Protein AF-A0A2Z3HCJ1-F1 (afdb_monomer_lite)

Foldseek 3Di:
DDLAVLLLLLLVPPDVVLLVLLLVLLVVLLVLLVQLLVCLLVVNLVSNLVSLVSSLVSLVVSLVSVVVVVVVCVVLPVDQDPCLVVLLVVLLVVLVVDDLVVLVVVLVCVSVVNCVVHRSSSSVLSNCQVVLPDRHRHDSVVNSVLNVCVCVVVVVLSVLSVVLSVLSVVVSVCSVVVVQDSPRCVSSVVSSVSSVVSSVSSVVVSCVSNVSNVVPPD

Radius of gyration: 22.64 Å; chains: 1; bounding box: 46×34×70 Å

InterPro domains:
  IPR000298 Cytochrome c oxidase subunit III-like [PF00510] (148-212)
  IPR000298 Cytochrome c oxidase subunit III-like [PS50253] (1-214)
  IPR013833 Cytochrome c oxidase, subunit III, 4-helical bundle [G3DSA:1.20.120.80] (4-214)
  IPR024791 Cytochrome c oxidase subunit III [PTHR11403] (3-213)
  IPR035973 Cytochrome c oxidase subunit III-like superfamily [SSF81452] (11-213)

pLDDT: mean 81.4, std 12.48, range [35.69, 96.5]

Organism: NCBI:txid114

Secondary structure (DSSP, 8-state):
----HHHHHHHTTS-HHHHHHHHHHHHHHHHHHHHHHHHHHTT-HHHHHHHHHHHHHHHHHHHHHHHHHHHHHHHTT---STTHHHHHHHHHHHHTTS-HHHHHHHHHHHHTT--TTS-HHHHHHHHHHHHT-SS----HHHHHHHHHHHHHHHHHHHHHHHHHHHHHHHHHHHHHHT-S-TT-THHHHHHHHHHHHHHHHHHHHHHHHHHHHHTT--

Sequence (218 aa):
MYYPAEFVFASSYLNRTFATVNTMLLITSSLTITLAIRSAKLGDRAAVIRNLLITAALASAFMVVKGFEYNNDFEERYVAGAPFRVEYDKAVTKLAPLSDADAAKFVKDNHANKHPEIQHWAAQLALHNREGVGHGALDPGKVQLFLCFYYIMTGIHGIHIIIGIGCILWVAWEAWRGTVPPENYSTVEVVSLYWHLVDAIWLFLMPLLYLAGAGAHH

Structure (mmCIF, N/CA/C/O backbone):
data_AF-A0A2Z3HCJ1-F1
#
_entry.id   AF-A0A2Z3HCJ1-F1
#
loop_
_atom_site.group_PDB
_atom_site.id
_atom_site.type_symbol
_atom_site.label_atom_id
_atom_site.label_alt_id
_atom_site.label_comp_id
_atom_site.label_asym_id
_atom_site.label_entity_id
_atom_site.label_seq_id
_atom_site.pdbx_PDB_ins_code
_atom_site.Cartn_x
_atom_site.Cartn_y
_atom_site.Cartn_z
_atom_site.occupancy
_atom_site.B_iso_or_equiv
_atom_site.auth_seq_id
_atom_site.auth_comp_id
_atom_site.auth_asym_id
_atom_site.auth_atom_id
_atom_site.pdbx_PDB_model_num
ATOM 1 N N . MET A 1 1 ? 21.751 15.934 -2.146 1.00 38.31 1 MET A N 1
ATOM 2 C CA . MET A 1 1 ? 21.392 14.546 -1.783 1.00 38.31 1 MET A CA 1
ATOM 3 C C . MET A 1 1 ? 21.178 13.820 -3.101 1.00 38.31 1 MET A C 1
ATOM 5 O O . MET A 1 1 ? 20.294 14.221 -3.839 1.00 38.31 1 MET A O 1
ATOM 9 N N . TYR A 1 2 ? 22.087 12.920 -3.479 1.00 46.91 2 TYR A N 1
ATOM 10 C CA . TYR A 1 2 ? 22.124 12.288 -4.804 1.00 46.91 2 TYR A CA 1
ATOM 11 C C . TYR A 1 2 ? 20.992 11.252 -4.874 1.00 46.91 2 TYR A C 1
ATOM 13 O O . TYR A 1 2 ? 21.173 10.116 -4.443 1.00 46.91 2 TYR A O 1
ATOM 21 N N . TYR A 1 3 ? 19.796 11.655 -5.307 1.00 55.22 3 TYR A N 1
ATOM 22 C CA . TYR A 1 3 ? 18.764 10.679 -5.648 1.00 55.22 3 TYR A CA 1
ATOM 23 C C . TYR A 1 3 ? 19.157 10.057 -6.991 1.00 55.22 3 TYR A C 1
ATOM 25 O O . TYR A 1 3 ? 19.382 10.803 -7.945 1.00 55.22 3 TYR A O 1
ATOM 33 N N . PRO A 1 4 ? 19.319 8.727 -7.081 1.00 69.25 4 PRO A N 1
ATOM 34 C CA . PRO A 1 4 ? 19.713 8.095 -8.332 1.00 69.25 4 PRO A CA 1
ATOM 35 C C . PRO A 1 4 ? 18.584 8.286 -9.355 1.00 69.25 4 PRO A C 1
ATOM 37 O O . PRO A 1 4 ? 17.424 8.033 -9.031 1.00 69.25 4 PRO A O 1
ATOM 40 N N . ALA A 1 5 ? 18.888 8.731 -10.576 1.00 71.19 5 ALA A N 1
ATOM 41 C CA . ALA A 1 5 ? 17.903 8.908 -11.653 1.00 71.19 5 ALA A CA 1
ATOM 42 C C . ALA A 1 5 ? 17.091 7.622 -11.933 1.00 71.19 5 ALA A C 1
ATOM 44 O O . ALA A 1 5 ? 15.947 7.663 -12.384 1.00 71.19 5 ALA A O 1
ATOM 45 N N . GLU A 1 6 ? 17.654 6.472 -11.568 1.00 75.50 6 GLU A N 1
ATOM 46 C CA . GLU A 1 6 ? 17.031 5.154 -11.599 1.00 75.50 6 GLU A CA 1
ATOM 47 C C . GLU A 1 6 ? 15.780 5.070 -10.702 1.00 75.50 6 GLU A C 1
ATOM 49 O O . GLU A 1 6 ? 14.804 4.414 -11.063 1.00 75.50 6 GLU A O 1
ATOM 54 N N . PHE A 1 7 ? 15.771 5.764 -9.559 1.00 75.06 7 PHE A N 1
ATOM 55 C CA . PHE A 1 7 ? 14.631 5.802 -8.633 1.00 75.06 7 PHE A CA 1
ATOM 56 C C . PHE A 1 7 ? 13.489 6.647 -9.197 1.00 75.06 7 PHE A C 1
ATOM 58 O O . PHE A 1 7 ? 12.323 6.290 -9.050 1.00 75.06 7 PHE A O 1
ATOM 65 N N . VAL A 1 8 ? 13.820 7.738 -9.885 1.00 74.50 8 VAL A N 1
ATOM 66 C CA . VAL A 1 8 ? 12.848 8.610 -10.560 1.00 74.50 8 VAL A CA 1
ATOM 67 C C . VAL A 1 8 ? 12.144 7.833 -11.662 1.00 74.50 8 VAL A C 1
ATOM 69 O O . VAL A 1 8 ? 10.915 7.776 -11.687 1.00 74.50 8 VAL A O 1
ATOM 72 N N . PHE A 1 9 ? 12.919 7.147 -12.505 1.00 75.88 9 PHE A N 1
ATOM 73 C CA . PHE A 1 9 ? 12.385 6.270 -13.541 1.00 75.88 9 PHE A CA 1
ATOM 74 C C . PHE A 1 9 ? 11.451 5.209 -12.947 1.00 75.88 9 PHE A C 1
ATOM 76 O O . PHE A 1 9 ? 10.306 5.098 -13.375 1.00 75.88 9 PHE A O 1
ATOM 83 N N . ALA A 1 10 ? 11.888 4.488 -11.911 1.00 75.19 10 ALA A N 1
ATOM 84 C CA . ALA A 1 10 ? 11.086 3.434 -11.291 1.00 75.19 10 ALA A CA 1
ATOM 85 C C . ALA A 1 10 ? 9.805 3.961 -10.612 1.00 75.19 10 ALA A C 1
ATOM 87 O O . ALA A 1 10 ? 8.748 3.343 -10.703 1.00 75.19 10 ALA A O 1
ATOM 88 N N . SER A 1 11 ? 9.871 5.129 -9.974 1.00 74.25 11 SER A N 1
ATOM 89 C CA . SER A 1 11 ? 8.719 5.754 -9.318 1.00 74.25 11 SER A CA 1
ATOM 90 C C . SER A 1 11 ? 7.657 6.277 -10.288 1.00 74.25 11 SER A C 1
ATOM 92 O O . SER A 1 11 ? 6.505 6.438 -9.896 1.00 74.25 11 SER A O 1
ATOM 94 N N . SER A 1 12 ? 8.027 6.551 -11.546 1.00 72.75 12 SER A N 1
ATOM 95 C CA . SER A 1 12 ? 7.099 7.087 -12.551 1.00 72.75 12 SER A CA 1
ATOM 96 C C . SER A 1 12 ? 5.990 6.099 -12.924 1.00 72.75 12 SER A C 1
ATOM 98 O O . SER A 1 12 ? 4.920 6.514 -13.364 1.00 72.75 12 SER A O 1
ATOM 100 N N . TYR A 1 13 ? 6.221 4.809 -12.670 1.00 67.94 13 TYR A N 1
ATOM 101 C CA . TYR A 1 13 ? 5.245 3.735 -12.839 1.00 67.94 13 TYR A CA 1
ATOM 102 C C . TYR A 1 13 ? 4.254 3.634 -11.677 1.00 67.94 13 TYR A C 1
ATOM 104 O O . TYR A 1 13 ? 3.234 2.964 -11.793 1.00 67.94 13 TYR A O 1
ATOM 112 N N . LEU A 1 14 ? 4.522 4.309 -10.556 1.00 74.19 14 LEU A N 1
ATOM 113 C CA . LEU A 1 14 ? 3.646 4.275 -9.394 1.00 74.19 14 LEU A CA 1
ATOM 114 C C . LEU A 1 14 ? 2.488 5.264 -9.559 1.00 74.19 14 LEU A C 1
ATOM 116 O O . LEU A 1 14 ? 2.670 6.472 -9.746 1.00 74.19 14 LEU A O 1
ATOM 120 N N . ASN A 1 15 ? 1.263 4.763 -9.424 1.00 75.44 15 ASN A N 1
ATOM 121 C CA . ASN A 1 15 ? 0.069 5.572 -9.616 1.00 75.44 15 ASN A CA 1
ATOM 122 C C . ASN A 1 15 ? -0.264 6.415 -8.373 1.00 75.44 15 ASN A C 1
ATOM 124 O O . ASN A 1 15 ? -0.763 5.944 -7.347 1.00 75.44 15 ASN A O 1
ATOM 128 N N . ARG A 1 16 ? -0.035 7.723 -8.494 1.00 73.19 16 ARG A N 1
ATOM 129 C CA . ARG A 1 16 ? -0.200 8.691 -7.401 1.00 73.19 16 ARG A CA 1
ATOM 130 C C . ARG A 1 16 ? -1.649 8.833 -6.907 1.00 73.19 16 ARG A C 1
ATOM 132 O O . ARG A 1 16 ? -1.870 9.172 -5.740 1.00 73.19 16 ARG A O 1
ATOM 139 N N . THR A 1 17 ? -2.638 8.556 -7.755 1.00 74.44 17 THR A N 1
ATOM 140 C CA . THR A 1 17 ? -4.059 8.617 -7.381 1.00 74.44 17 THR A CA 1
ATOM 141 C C . THR A 1 17 ? -4.412 7.492 -6.415 1.00 74.44 17 THR A C 1
ATOM 143 O O . THR A 1 17 ? -5.005 7.758 -5.367 1.00 74.44 17 THR A O 1
ATOM 146 N N . PHE A 1 18 ? -3.984 6.257 -6.701 1.00 77.75 18 PHE A N 1
ATOM 147 C CA . PHE A 1 18 ? -4.217 5.123 -5.800 1.00 77.75 18 PHE A CA 1
ATOM 148 C C . PHE A 1 18 ? -3.531 5.326 -4.449 1.00 77.75 18 PHE A C 1
ATOM 150 O O . PHE A 1 18 ? -4.138 5.081 -3.405 1.00 77.75 18 PHE A O 1
ATOM 157 N N . ALA A 1 19 ? -2.314 5.872 -4.438 1.00 75.31 19 ALA A N 1
ATOM 158 C CA . ALA A 1 19 ? -1.620 6.219 -3.199 1.00 75.31 19 ALA A CA 1
ATOM 159 C C . ALA A 1 19 ? -2.389 7.236 -2.342 1.00 75.31 19 ALA A C 1
ATOM 161 O O . ALA A 1 19 ? -2.481 7.085 -1.121 1.00 75.31 19 ALA A O 1
ATOM 162 N N . THR A 1 20 ? -2.974 8.254 -2.975 1.00 80.75 20 THR A N 1
ATOM 163 C CA . THR A 1 20 ? -3.721 9.314 -2.284 1.00 80.75 20 THR A CA 1
ATOM 164 C C . THR A 1 20 ? -5.016 8.777 -1.677 1.00 80.75 20 THR A C 1
ATOM 166 O O . THR A 1 20 ? -5.279 9.010 -0.497 1.00 80.75 20 THR A O 1
ATOM 169 N N . VAL A 1 21 ? -5.788 7.996 -2.441 1.00 85.62 21 VAL A N 1
ATOM 170 C CA . VAL A 1 21 ? -7.017 7.344 -1.951 1.00 85.62 21 VAL A CA 1
ATOM 171 C C . VAL A 1 21 ? -6.708 6.429 -0.767 1.00 85.62 21 VAL A C 1
ATOM 173 O O . VAL A 1 21 ? -7.357 6.515 0.274 1.00 85.62 21 VAL A O 1
ATOM 176 N N . ASN A 1 22 ? -5.660 5.615 -0.882 1.00 86.25 22 ASN A N 1
ATOM 177 C CA . ASN A 1 22 ? -5.219 4.722 0.187 1.00 86.25 22 ASN A CA 1
ATOM 178 C C . ASN A 1 22 ? -4.807 5.478 1.456 1.00 86.25 22 ASN A C 1
ATOM 180 O O . ASN A 1 22 ? -5.126 5.064 2.568 1.00 86.25 22 ASN A O 1
ATOM 184 N N . THR A 1 23 ? -4.151 6.625 1.298 1.00 87.56 23 THR A N 1
ATOM 185 C CA . THR A 1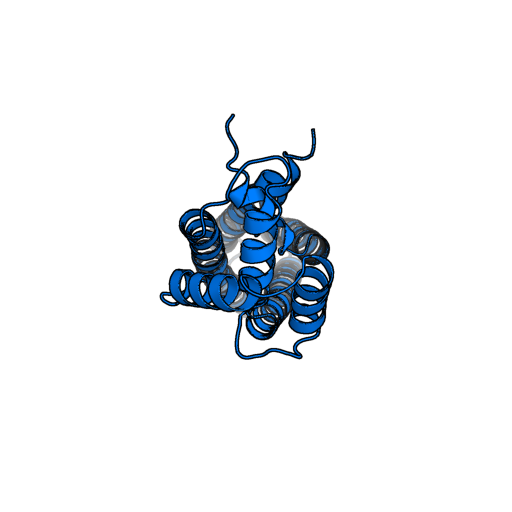 23 ? -3.747 7.475 2.424 1.00 87.56 23 THR A CA 1
ATOM 186 C C . THR A 1 23 ? -4.966 8.061 3.142 1.00 87.56 23 THR A C 1
ATOM 188 O O . THR A 1 23 ? -5.019 8.050 4.370 1.00 87.56 23 THR A O 1
ATOM 191 N N . MET A 1 24 ? -5.985 8.508 2.401 1.00 89.31 24 MET A N 1
ATOM 192 C CA . MET A 1 24 ? -7.243 8.991 2.985 1.00 89.31 24 MET A CA 1
ATOM 193 C C . MET A 1 24 ? -7.977 7.891 3.761 1.00 89.31 24 MET A C 1
ATOM 195 O O . MET A 1 24 ? -8.475 8.151 4.859 1.00 89.31 24 MET A O 1
ATOM 199 N N . LEU A 1 25 ? -8.014 6.665 3.225 1.00 90.50 25 LEU A N 1
ATOM 200 C CA . LEU A 1 25 ? -8.625 5.512 3.896 1.00 90.50 25 LEU A CA 1
ATOM 201 C C . LEU A 1 25 ? -7.940 5.212 5.232 1.00 90.50 25 LEU A C 1
ATOM 203 O O . LEU A 1 25 ? -8.626 5.068 6.243 1.00 90.50 25 LEU A O 1
ATOM 207 N N . LEU A 1 26 ? -6.605 5.194 5.258 1.00 88.25 26 LEU A N 1
ATOM 208 C CA . LEU A 1 26 ? -5.845 4.908 6.476 1.00 88.25 26 LEU A CA 1
ATOM 209 C C . LEU A 1 26 ? -5.976 6.013 7.523 1.00 88.25 26 LEU A C 1
ATOM 211 O O . LEU A 1 26 ? -6.287 5.714 8.673 1.00 88.25 26 LEU A O 1
ATOM 215 N N . ILE A 1 27 ? -5.853 7.287 7.135 1.00 91.50 27 ILE A N 1
ATOM 216 C CA . ILE A 1 27 ? -6.045 8.417 8.063 1.00 91.50 27 ILE A CA 1
ATOM 217 C C . ILE A 1 27 ? -7.452 8.379 8.674 1.00 91.50 27 ILE A C 1
ATOM 219 O O . ILE A 1 27 ? -7.617 8.576 9.879 1.00 91.50 27 ILE A O 1
ATOM 223 N N . THR A 1 28 ? -8.467 8.078 7.860 1.00 92.50 28 THR A N 1
ATOM 224 C CA . THR A 1 28 ? -9.845 7.942 8.348 1.00 92.50 28 THR A CA 1
ATOM 225 C C . THR A 1 28 ? -9.978 6.746 9.295 1.00 92.50 28 THR A C 1
ATOM 227 O O . THR A 1 28 ? -10.619 6.873 10.335 1.00 92.50 28 THR A O 1
ATOM 230 N N . SER A 1 29 ? -9.330 5.616 8.995 1.00 92.56 29 SER A N 1
ATOM 231 C CA . SER A 1 29 ? -9.342 4.420 9.852 1.00 92.56 29 SER A CA 1
ATOM 232 C C . SER A 1 29 ? -8.671 4.660 11.215 1.00 92.56 29 SER A C 1
ATOM 234 O O . SER A 1 29 ? -9.165 4.225 12.260 1.00 92.56 29 SER A O 1
ATOM 236 N N . SER A 1 30 ? -7.594 5.447 11.216 1.00 92.75 30 SER A N 1
ATOM 237 C CA . SER A 1 30 ? -6.873 5.886 12.409 1.00 92.75 30 SER A CA 1
ATOM 238 C C . SER A 1 30 ? -7.764 6.769 13.289 1.00 92.75 30 SER A C 1
ATOM 240 O O . SER A 1 30 ? -7.883 6.561 14.498 1.00 92.75 30 SER A O 1
ATOM 242 N N . LEU A 1 31 ? -8.500 7.704 12.680 1.00 93.88 31 LEU A N 1
ATOM 243 C CA . LEU A 1 31 ? -9.479 8.513 13.405 1.00 93.88 31 LEU A CA 1
ATOM 244 C C . LEU A 1 31 ? -10.578 7.642 14.030 1.00 93.88 31 LEU A C 1
ATOM 246 O O . LEU A 1 31 ? -10.929 7.829 15.198 1.00 93.88 31 LEU A O 1
ATOM 250 N N . THR A 1 32 ? -11.127 6.682 13.286 1.00 95.00 32 THR A N 1
ATOM 251 C CA . THR A 1 32 ? -12.244 5.862 13.772 1.00 95.00 32 THR A CA 1
ATOM 252 C C . THR A 1 32 ? -11.828 4.941 14.911 1.00 95.00 32 THR A C 1
ATOM 254 O O . THR A 1 32 ? -12.592 4.795 15.867 1.00 95.00 32 THR A O 1
ATOM 257 N N . ILE A 1 33 ? -10.605 4.398 14.908 1.00 93.88 33 ILE A N 1
ATOM 258 C CA . ILE A 1 33 ? -10.133 3.583 16.036 1.00 93.88 33 ILE A CA 1
ATOM 259 C C . ILE A 1 33 ? -9.865 4.427 17.293 1.00 93.88 33 ILE A C 1
ATOM 261 O O . ILE A 1 33 ? -10.218 4.014 18.398 1.00 93.88 33 ILE A O 1
ATOM 265 N N . THR A 1 34 ? -9.384 5.668 17.151 1.00 93.50 34 THR A N 1
ATOM 266 C CA . THR A 1 34 ? -9.302 6.611 18.283 1.00 93.50 34 THR A CA 1
ATOM 267 C C . THR A 1 34 ? -10.689 6.926 18.856 1.00 93.50 34 THR A C 1
ATOM 269 O O . THR A 1 34 ? -10.868 6.980 20.077 1.00 93.50 34 THR A O 1
ATOM 272 N N . LEU A 1 35 ? -11.705 7.088 17.999 1.00 92.75 35 LEU A N 1
ATOM 273 C CA . LEU A 1 35 ? -13.091 7.252 18.446 1.00 92.75 35 LEU A CA 1
ATOM 274 C C . LEU A 1 35 ? -13.610 6.001 19.170 1.00 92.75 35 LEU A C 1
ATOM 276 O O . LEU A 1 35 ? -14.367 6.144 20.129 1.00 92.75 35 LEU A O 1
ATOM 280 N N . ALA A 1 36 ? -13.183 4.795 18.781 1.00 90.31 36 ALA A N 1
ATOM 281 C CA . ALA A 1 36 ? -13.502 3.565 19.509 1.00 90.31 36 ALA A CA 1
ATOM 282 C C . ALA A 1 36 ? -12.924 3.580 20.933 1.00 90.31 36 ALA A C 1
ATOM 284 O O . ALA A 1 36 ? -13.657 3.305 21.882 1.00 90.31 36 ALA A O 1
ATOM 285 N N . ILE A 1 37 ? -11.661 3.987 21.113 1.00 90.56 37 ILE A N 1
ATOM 286 C CA . ILE A 1 37 ? -11.049 4.140 22.448 1.00 90.56 37 ILE A CA 1
ATOM 287 C C . ILE A 1 37 ? -11.822 5.165 23.283 1.00 90.56 37 ILE A C 1
ATOM 289 O O . ILE A 1 37 ? -12.124 4.924 24.452 1.00 90.56 37 ILE A O 1
ATOM 293 N N . ARG A 1 38 ? -12.172 6.315 22.691 1.00 90.44 38 ARG A N 1
ATOM 294 C CA . ARG A 1 38 ? -12.948 7.353 23.386 1.00 90.44 38 ARG A CA 1
ATOM 295 C C . ARG A 1 38 ? -14.306 6.822 23.840 1.00 90.44 38 ARG A C 1
ATOM 297 O O . ARG A 1 38 ? -14.691 7.055 24.980 1.00 90.44 38 ARG A O 1
ATOM 304 N N . SER A 1 39 ? -15.015 6.100 22.976 1.00 88.44 39 SER A N 1
ATOM 305 C CA . SER A 1 39 ? -16.289 5.464 23.322 1.00 88.44 39 SER A CA 1
ATOM 306 C C . SER A 1 39 ? -16.134 4.407 24.413 1.00 88.44 39 SER A C 1
ATOM 308 O O . SER A 1 39 ? -16.979 4.345 25.302 1.00 88.44 39 SER A O 1
ATOM 310 N N . ALA A 1 40 ? -15.036 3.644 24.408 1.00 86.12 40 ALA A N 1
ATOM 311 C CA . ALA A 1 40 ? -14.742 2.667 25.454 1.00 86.12 40 ALA A CA 1
ATOM 312 C C . ALA A 1 40 ? -14.562 3.353 26.816 1.00 86.12 40 ALA A C 1
ATOM 314 O O . ALA A 1 40 ? -15.160 2.924 27.799 1.00 86.12 40 ALA A O 1
ATOM 315 N N . LYS A 1 41 ? -13.837 4.480 26.856 1.00 85.50 41 LYS A N 1
ATOM 316 C CA . LYS A 1 41 ? -13.660 5.301 28.069 1.00 85.50 41 LYS A CA 1
ATOM 317 C C . LYS A 1 41 ? -14.966 5.918 28.585 1.00 85.50 41 LYS A C 1
ATOM 319 O O . LYS A 1 41 ? -15.086 6.172 29.777 1.00 85.50 41 LYS A O 1
ATOM 324 N N . LEU A 1 42 ? -15.935 6.164 27.702 1.00 86.62 42 LEU A N 1
ATOM 325 C CA . LEU A 1 42 ? -17.260 6.694 28.049 1.00 86.62 42 LEU A CA 1
ATOM 326 C C . LEU A 1 42 ? -18.287 5.596 28.384 1.00 86.62 42 LEU A C 1
ATOM 328 O O . LEU A 1 42 ? -19.432 5.916 28.689 1.00 86.62 42 LEU A O 1
ATOM 332 N N . GLY A 1 43 ? -17.908 4.315 28.304 1.00 83.88 43 GLY A N 1
ATOM 333 C CA . GLY A 1 43 ? -18.813 3.185 28.533 1.00 83.88 43 GLY A CA 1
ATOM 334 C C . GLY A 1 43 ? -19.839 2.947 27.415 1.00 83.88 43 GLY A C 1
ATOM 335 O O . GLY A 1 43 ? -20.725 2.107 27.568 1.00 83.88 43 GLY A O 1
ATOM 336 N N . ASP A 1 44 ? -19.730 3.640 26.275 1.00 87.62 44 ASP A N 1
ATOM 337 C CA . ASP A 1 44 ? -20.635 3.470 25.133 1.00 87.62 44 ASP A CA 1
ATOM 338 C C . ASP A 1 44 ? -20.181 2.303 24.251 1.00 87.62 44 ASP A C 1
ATOM 340 O O . ASP A 1 44 ? -19.507 2.450 23.226 1.00 87.62 44 ASP A O 1
ATOM 344 N N . ARG A 1 45 ? -20.585 1.107 24.670 1.00 85.06 45 ARG A N 1
ATOM 345 C CA . ARG A 1 45 ? -20.282 -0.159 24.000 1.00 85.06 45 ARG A CA 1
ATOM 346 C C . ARG A 1 45 ? -20.767 -0.210 22.549 1.00 85.06 45 ARG A C 1
ATOM 348 O O . ARG A 1 45 ? -20.082 -0.777 21.698 1.00 85.06 45 ARG A O 1
ATOM 355 N N . ALA A 1 46 ? -21.927 0.373 22.249 1.00 88.19 46 ALA A N 1
ATOM 356 C CA . ALA A 1 46 ? -22.466 0.377 20.892 1.00 88.19 46 ALA A CA 1
ATOM 357 C C . ALA A 1 46 ? -21.587 1.225 19.963 1.00 88.19 46 ALA A C 1
ATOM 359 O O . ALA A 1 46 ? -21.275 0.804 18.846 1.00 88.19 46 ALA A O 1
ATOM 360 N N . ALA A 1 47 ? -21.127 2.384 20.440 1.00 89.94 47 ALA A N 1
ATOM 361 C CA . ALA A 1 47 ? -20.202 3.219 19.688 1.00 89.94 47 ALA A CA 1
ATOM 362 C C . ALA A 1 47 ? -18.814 2.579 19.529 1.00 89.94 47 ALA A C 1
ATOM 364 O O . ALA A 1 47 ? -18.235 2.717 18.454 1.00 89.94 47 ALA A O 1
ATOM 365 N N . VAL A 1 48 ? -18.309 1.830 20.522 1.00 89.75 48 VAL A N 1
ATOM 366 C CA . VAL A 1 48 ? -17.067 1.039 20.378 1.00 89.75 48 VAL A CA 1
ATOM 367 C C . VAL A 1 48 ? -17.184 0.073 19.205 1.00 89.75 48 VAL A C 1
ATOM 369 O O . VAL A 1 48 ? -16.384 0.142 18.276 1.00 89.75 48 VAL A O 1
ATOM 372 N N . ILE A 1 49 ? -18.207 -0.787 19.215 1.00 90.56 49 ILE A N 1
ATOM 373 C CA . ILE A 1 49 ? -18.404 -1.805 18.173 1.00 90.56 49 ILE A CA 1
ATOM 374 C C . ILE A 1 49 ? -18.552 -1.136 16.806 1.00 90.56 49 ILE A C 1
ATOM 376 O O . ILE A 1 49 ? -17.870 -1.518 15.859 1.00 90.56 49 ILE A O 1
ATOM 380 N N . ARG A 1 50 ? -19.392 -0.097 16.706 1.00 93.75 50 ARG A N 1
ATOM 381 C CA . ARG A 1 50 ? -19.590 0.646 15.456 1.00 93.75 50 ARG A CA 1
ATOM 382 C C . ARG A 1 50 ? -18.271 1.197 14.914 1.00 93.75 50 ARG A C 1
ATOM 384 O O . ARG A 1 50 ? -17.979 1.007 13.739 1.00 93.75 50 ARG A O 1
ATOM 391 N N . ASN A 1 51 ? -17.483 1.864 15.752 1.00 94.31 51 ASN A N 1
ATOM 392 C CA . ASN A 1 51 ? -16.227 2.480 15.332 1.00 94.31 51 ASN A CA 1
ATOM 393 C C . ASN A 1 51 ? -15.180 1.432 14.918 1.00 94.31 51 ASN A C 1
ATOM 395 O O . ASN A 1 51 ? -14.525 1.621 13.898 1.00 94.31 51 ASN A O 1
ATOM 399 N N . LEU A 1 52 ? -15.076 0.304 15.634 1.00 93.75 52 LEU A N 1
ATOM 400 C CA . LEU A 1 52 ? -14.183 -0.802 15.263 1.00 93.75 52 LEU A CA 1
ATOM 401 C C . LEU A 1 52 ? -14.571 -1.434 13.918 1.00 93.75 52 LEU A C 1
ATOM 403 O O . LEU A 1 52 ? -13.703 -1.696 13.088 1.00 93.75 52 LEU A O 1
ATOM 407 N N . LEU A 1 53 ? -15.869 -1.635 13.671 1.00 95.69 53 LEU A N 1
ATOM 408 C CA . LEU A 1 53 ? -16.354 -2.165 12.393 1.00 95.69 53 LEU A CA 1
ATOM 409 C C . LEU A 1 53 ? -16.108 -1.193 11.234 1.00 95.69 53 LEU A C 1
ATOM 411 O O . LEU A 1 53 ? -15.733 -1.631 10.149 1.00 95.69 53 LEU A O 1
ATOM 415 N N . ILE A 1 54 ? -16.264 0.117 11.460 1.00 96.50 54 ILE A N 1
ATOM 416 C CA . ILE A 1 54 ? -15.915 1.137 10.461 1.00 96.50 54 ILE A CA 1
ATOM 417 C C . ILE A 1 54 ? -14.412 1.089 10.156 1.00 96.50 54 ILE A C 1
ATOM 419 O O . ILE A 1 54 ? -14.043 1.062 8.983 1.00 96.50 54 ILE A O 1
ATOM 423 N N . THR A 1 55 ? -13.546 1.015 11.175 1.00 95.75 55 THR A N 1
ATOM 424 C CA . THR A 1 55 ? -12.094 0.872 10.970 1.00 95.75 55 THR A CA 1
ATOM 425 C C . THR A 1 55 ? -11.773 -0.369 10.136 1.00 95.75 55 THR A C 1
ATOM 427 O O . THR A 1 55 ? -11.050 -0.270 9.146 1.00 95.75 55 THR A O 1
ATOM 430 N N . ALA A 1 56 ? -12.353 -1.525 10.477 1.00 95.62 56 ALA A N 1
ATOM 431 C CA . ALA A 1 56 ? -12.139 -2.767 9.735 1.00 95.62 56 ALA A CA 1
ATOM 432 C C . ALA A 1 56 ? -12.624 -2.676 8.275 1.00 95.62 56 ALA A C 1
ATOM 434 O O . ALA A 1 56 ? -11.965 -3.194 7.372 1.00 95.62 56 ALA A O 1
ATOM 435 N N . ALA A 1 57 ? -13.743 -1.991 8.020 1.00 96.31 57 ALA A N 1
ATOM 436 C CA . ALA A 1 57 ? -14.259 -1.776 6.670 1.00 96.31 57 ALA A CA 1
ATOM 437 C C . ALA A 1 57 ? -13.340 -0.869 5.834 1.00 96.31 57 ALA A C 1
ATOM 439 O O . ALA A 1 57 ? -13.037 -1.199 4.688 1.00 96.31 57 ALA A O 1
ATOM 440 N N . LEU A 1 58 ? -12.846 0.233 6.409 1.00 95.62 58 LEU A N 1
ATOM 441 C CA . LEU A 1 58 ? -11.898 1.140 5.747 1.00 95.62 58 LEU A CA 1
ATOM 442 C C . LEU A 1 58 ? -10.575 0.438 5.421 1.00 95.62 58 LEU A C 1
ATOM 444 O O . LEU A 1 58 ? -10.060 0.564 4.312 1.00 95.62 58 LEU A O 1
ATOM 448 N N . ALA A 1 59 ? -10.065 -0.355 6.360 1.00 93.25 59 ALA A N 1
ATOM 449 C CA . ALA A 1 59 ? -8.874 -1.172 6.167 1.00 93.25 59 ALA A CA 1
ATOM 450 C C . ALA A 1 59 ? -9.053 -2.236 5.075 1.00 93.25 59 ALA A C 1
ATOM 452 O O . ALA A 1 59 ? -8.168 -2.461 4.250 1.00 93.25 59 ALA A O 1
ATOM 453 N N . SER A 1 60 ? -10.222 -2.875 5.035 1.00 93.94 60 SER A N 1
ATOM 454 C CA . SER A 1 60 ? -10.551 -3.846 3.990 1.00 93.94 60 SER A CA 1
ATOM 455 C C . SER A 1 60 ? -10.645 -3.169 2.621 1.00 93.94 60 SER A C 1
ATOM 457 O O . SER A 1 60 ? -10.133 -3.702 1.641 1.00 93.94 60 SER A O 1
ATOM 459 N N . ALA A 1 61 ? -11.229 -1.968 2.549 1.00 93.06 61 ALA A N 1
ATOM 460 C CA . ALA A 1 61 ? -11.262 -1.173 1.324 1.00 93.06 61 ALA A CA 1
ATOM 461 C C . ALA A 1 61 ? -9.849 -0.812 0.841 1.00 93.06 61 ALA A C 1
ATOM 463 O O . ALA A 1 61 ? -9.567 -0.950 -0.347 1.00 93.06 61 ALA A O 1
ATOM 464 N N . PHE A 1 62 ? -8.942 -0.438 1.752 1.00 90.62 62 PHE A N 1
ATOM 465 C CA . PHE A 1 62 ? -7.526 -0.232 1.427 1.00 90.62 62 PHE A CA 1
ATOM 466 C C . PHE A 1 62 ? -6.909 -1.493 0.803 1.00 90.62 62 PHE A C 1
ATOM 468 O O . PHE A 1 62 ? -6.275 -1.413 -0.249 1.00 90.62 62 PHE A O 1
ATOM 475 N N . MET A 1 63 ? -7.137 -2.669 1.399 1.00 91.62 63 MET A N 1
ATOM 476 C CA . MET A 1 63 ? -6.601 -3.931 0.875 1.00 91.62 63 MET A CA 1
ATOM 477 C C . MET A 1 63 ? -7.156 -4.278 -0.505 1.00 91.62 63 MET A C 1
ATOM 479 O O . MET A 1 63 ? -6.419 -4.785 -1.345 1.00 91.62 63 MET A O 1
ATOM 483 N N . VAL A 1 64 ? -8.430 -3.981 -0.767 1.00 90.56 64 VAL A N 1
ATOM 484 C CA . VAL A 1 64 ? -9.049 -4.188 -2.083 1.00 90.56 64 VAL A CA 1
ATOM 485 C C . VAL A 1 64 ? -8.434 -3.261 -3.130 1.00 90.56 64 VAL A C 1
ATOM 487 O O . VAL A 1 64 ? -8.033 -3.729 -4.193 1.00 90.56 64 VAL A O 1
ATOM 490 N N . VAL A 1 65 ? -8.302 -1.965 -2.827 1.00 88.19 65 VAL A N 1
ATOM 491 C CA . VAL A 1 65 ? -7.657 -0.998 -3.731 1.00 88.19 65 VAL A CA 1
ATOM 492 C C . VAL A 1 65 ? -6.219 -1.423 -4.026 1.00 88.19 65 VAL A C 1
ATOM 494 O O . VAL A 1 65 ? -5.810 -1.433 -5.185 1.00 88.19 65 VAL A O 1
ATOM 497 N N . LYS A 1 66 ? -5.471 -1.843 -3.000 1.00 84.06 66 LYS A N 1
ATOM 498 C CA . LYS A 1 66 ? -4.113 -2.367 -3.175 1.00 84.06 66 LYS A CA 1
ATOM 499 C C . LYS A 1 66 ? -4.051 -3.670 -3.952 1.00 84.06 66 LYS A C 1
ATOM 501 O O . LYS A 1 66 ? -3.133 -3.834 -4.746 1.00 84.06 66 LYS A O 1
ATOM 506 N N . GLY A 1 67 ? -5.018 -4.562 -3.773 1.00 85.25 67 GLY A N 1
ATOM 507 C CA . GLY A 1 67 ? -5.131 -5.783 -4.566 1.00 85.25 67 GLY A CA 1
ATOM 508 C C . GLY A 1 67 ? -5.317 -5.485 -6.053 1.00 85.25 67 GLY A C 1
ATOM 509 O O . GLY A 1 67 ? -4.655 -6.106 -6.879 1.00 85.25 67 GLY A O 1
ATOM 510 N N . PHE A 1 68 ? -6.156 -4.502 -6.396 1.00 85.19 68 PHE A N 1
ATOM 511 C CA . PHE A 1 68 ? -6.327 -4.066 -7.784 1.00 85.19 68 PHE A CA 1
ATOM 512 C C . PHE A 1 68 ? -5.070 -3.410 -8.359 1.00 85.19 68 PHE A C 1
ATOM 514 O O . PHE A 1 68 ? -4.710 -3.719 -9.490 1.00 85.19 68 PHE A O 1
ATOM 521 N N . GLU A 1 69 ? -4.387 -2.555 -7.592 1.00 78.56 69 GLU A N 1
ATOM 522 C CA . GLU A 1 69 ? -3.111 -1.945 -8.000 1.00 78.56 69 GLU A CA 1
ATOM 523 C C . GLU A 1 69 ? -2.058 -3.022 -8.278 1.00 78.56 69 GLU A C 1
ATOM 525 O O . GLU A 1 69 ? -1.499 -3.059 -9.365 1.00 78.56 69 GLU A O 1
ATOM 530 N N . TYR A 1 70 ? -1.881 -3.975 -7.359 1.00 77.06 70 TYR A N 1
ATOM 531 C CA . TYR A 1 70 ? -0.966 -5.098 -7.557 1.00 77.06 70 TYR A CA 1
ATOM 532 C C . TYR A 1 70 ? -1.343 -5.945 -8.773 1.00 77.06 70 TYR A C 1
ATOM 534 O O . TYR A 1 70 ? -0.470 -6.295 -9.557 1.00 77.06 70 TYR A O 1
ATOM 542 N N . ASN A 1 71 ? -2.624 -6.285 -8.950 1.00 78.31 71 ASN A N 1
ATOM 543 C CA . ASN A 1 71 ? -3.055 -7.074 -10.104 1.00 78.31 71 ASN A CA 1
ATOM 544 C C . ASN A 1 71 ? -2.767 -6.341 -11.420 1.00 78.31 71 ASN A C 1
ATOM 546 O O . ASN A 1 71 ? -2.257 -6.950 -12.354 1.00 78.31 71 ASN A O 1
ATOM 550 N N . ASN A 1 72 ? -3.020 -5.032 -11.465 1.00 72.00 72 ASN A N 1
ATOM 551 C CA . ASN A 1 72 ? -2.675 -4.196 -12.607 1.00 72.00 72 ASN A CA 1
ATOM 552 C C . ASN A 1 72 ? -1.154 -4.137 -12.825 1.00 72.00 72 ASN A C 1
ATOM 554 O O . ASN A 1 72 ? -0.705 -4.282 -13.952 1.00 72.00 72 ASN A O 1
ATOM 558 N N . ASP A 1 73 ? -0.347 -4.016 -11.769 1.00 69.56 73 ASP A N 1
ATOM 559 C CA . ASP A 1 73 ? 1.120 -4.031 -11.863 1.00 69.56 73 ASP A CA 1
ATOM 560 C C . ASP A 1 73 ? 1.651 -5.379 -12.393 1.00 69.56 73 ASP A C 1
ATOM 562 O O . ASP A 1 73 ? 2.618 -5.426 -13.162 1.00 69.56 73 ASP A O 1
ATOM 566 N N . PHE A 1 74 ? 1.003 -6.489 -12.020 1.00 69.94 74 PHE A N 1
ATOM 567 C CA . PHE A 1 74 ? 1.297 -7.825 -12.542 1.00 69.94 74 PHE A CA 1
ATOM 568 C C . PHE A 1 74 ? 0.880 -7.977 -14.011 1.00 69.94 74 PHE A C 1
ATOM 570 O O . PHE A 1 74 ? 1.649 -8.534 -14.800 1.00 69.94 74 PHE A O 1
ATOM 577 N N . GLU A 1 75 ? -0.294 -7.467 -14.392 1.00 64.88 75 GLU A N 1
ATOM 578 C CA . GLU A 1 75 ? -0.797 -7.468 -15.773 1.00 64.88 75 GLU A CA 1
ATOM 579 C C . GLU A 1 75 ? 0.031 -6.561 -16.696 1.00 64.88 75 GLU A C 1
ATOM 581 O O . GLU A 1 75 ? 0.363 -6.958 -17.814 1.00 64.88 75 GLU A O 1
ATOM 586 N N . GLU A 1 76 ? 0.448 -5.389 -16.212 1.00 62.66 76 GLU A N 1
ATOM 587 C CA . GLU A 1 76 ? 1.364 -4.461 -16.890 1.00 62.66 76 GLU A CA 1
ATOM 588 C C . GLU A 1 76 ? 2.839 -4.908 -16.804 1.00 62.66 76 GLU A C 1
ATOM 590 O O . GLU A 1 76 ? 3.721 -4.324 -17.439 1.00 62.66 76 GLU A O 1
ATOM 595 N N . ARG A 1 77 ? 3.103 -6.018 -16.098 1.00 64.44 77 ARG A N 1
ATOM 596 C CA . ARG A 1 77 ? 4.387 -6.735 -16.024 1.00 64.44 77 ARG A CA 1
ATOM 597 C C . ARG A 1 77 ? 5.526 -5.920 -15.414 1.00 64.44 77 ARG A C 1
ATOM 599 O O . ARG A 1 77 ? 6.691 -6.125 -15.770 1.00 64.44 77 ARG A O 1
ATOM 606 N N . TYR A 1 78 ? 5.228 -5.075 -14.431 1.00 65.38 78 TYR A N 1
ATOM 607 C CA . TYR A 1 78 ? 6.224 -4.369 -13.615 1.00 65.38 78 TYR A CA 1
ATOM 608 C C . TYR A 1 78 ? 6.760 -5.245 -12.478 1.00 65.38 78 TYR A C 1
ATOM 610 O O . TYR A 1 78 ? 6.778 -4.843 -11.317 1.00 65.38 78 TYR A O 1
ATOM 618 N N . VAL A 1 79 ? 7.182 -6.473 -12.781 1.00 63.88 79 VAL A N 1
ATOM 619 C CA . VAL A 1 79 ? 7.559 -7.457 -11.756 1.00 63.88 79 VAL A CA 1
ATOM 620 C C . VAL A 1 79 ? 9.073 -7.488 -11.572 1.00 63.88 79 VAL A C 1
ATOM 622 O O . VAL A 1 79 ? 9.823 -7.759 -12.511 1.00 63.88 79 VAL A O 1
ATOM 625 N N . ALA A 1 80 ? 9.532 -7.263 -10.342 1.00 60.09 80 ALA A N 1
ATOM 626 C CA . ALA A 1 80 ? 10.933 -7.443 -9.988 1.00 60.09 80 ALA A CA 1
ATOM 627 C C . ALA A 1 80 ? 11.239 -8.936 -9.812 1.00 60.09 80 ALA A C 1
ATOM 629 O O . ALA A 1 80 ? 10.695 -9.594 -8.927 1.00 60.09 80 ALA A O 1
ATOM 630 N N . GLY A 1 81 ? 12.122 -9.491 -10.638 1.00 58.81 81 GLY A N 1
ATOM 631 C CA . GLY A 1 81 ? 12.539 -10.885 -10.515 1.00 58.81 81 GLY A CA 1
ATOM 632 C C . GLY A 1 81 ? 13.896 -11.153 -11.153 1.00 58.81 81 GLY A C 1
ATOM 633 O O . GLY A 1 81 ? 14.451 -10.307 -11.850 1.00 58.81 81 GLY A O 1
ATOM 634 N N . ALA A 1 82 ? 14.404 -12.374 -10.971 1.00 56.47 82 ALA A N 1
ATOM 635 C CA . ALA A 1 82 ? 15.655 -12.849 -11.565 1.00 56.47 82 ALA A CA 1
ATOM 636 C C . ALA A 1 82 ? 15.791 -12.715 -13.109 1.00 56.47 82 ALA A C 1
ATOM 638 O O . ALA A 1 82 ? 16.934 -12.747 -13.567 1.00 56.47 82 ALA A O 1
ATOM 639 N N . PRO A 1 83 ? 14.737 -12.493 -13.936 1.00 69.38 83 PRO A N 1
ATOM 640 C CA . PRO A 1 83 ? 14.937 -12.162 -15.350 1.00 69.38 83 PRO A CA 1
ATOM 641 C C . PRO A 1 83 ? 15.153 -10.667 -15.657 1.00 69.38 83 PRO A C 1
ATOM 643 O O . PRO A 1 83 ? 15.266 -10.339 -16.832 1.00 69.38 83 PRO A O 1
ATOM 646 N N . PHE A 1 84 ? 15.260 -9.754 -14.678 1.00 75.19 84 PHE A N 1
ATOM 647 C CA . PHE A 1 84 ? 15.350 -8.303 -14.952 1.00 75.19 84 PHE A CA 1
ATOM 648 C C . PHE A 1 84 ? 16.467 -7.947 -15.954 1.00 75.19 84 PHE A C 1
ATOM 650 O O . PHE A 1 84 ? 16.231 -7.306 -16.974 1.00 75.19 84 PHE A O 1
ATOM 657 N N . ARG A 1 85 ? 17.688 -8.453 -15.743 1.00 78.56 85 ARG A N 1
ATOM 658 C CA . ARG A 1 85 ? 18.805 -8.211 -16.672 1.00 78.56 85 ARG A CA 1
ATOM 659 C C . ARG A 1 85 ? 18.587 -8.848 -18.049 1.00 78.56 85 ARG A C 1
ATOM 661 O O . ARG A 1 85 ? 18.929 -8.253 -19.060 1.00 78.56 85 ARG A O 1
ATOM 668 N N . VAL A 1 86 ? 17.979 -10.033 -18.085 1.00 82.69 86 VAL A N 1
ATOM 669 C CA . VAL A 1 86 ? 17.693 -10.769 -19.325 1.00 82.69 86 VAL A CA 1
ATOM 670 C C . VAL A 1 86 ? 16.659 -10.030 -20.177 1.00 82.69 86 VAL A C 1
ATOM 672 O O . VAL A 1 86 ? 16.822 -9.931 -21.390 1.00 82.69 86 VAL A O 1
ATOM 675 N N . GLU A 1 87 ? 15.610 -9.492 -19.557 1.00 83.38 87 GLU A N 1
ATOM 676 C CA . GLU A 1 87 ? 14.584 -8.700 -20.242 1.00 83.38 87 GLU A CA 1
ATOM 677 C C . GLU A 1 87 ? 15.154 -7.388 -20.788 1.00 83.38 87 GLU A C 1
ATOM 679 O O . GLU A 1 87 ? 14.872 -7.022 -21.930 1.00 83.38 87 GLU A O 1
ATOM 6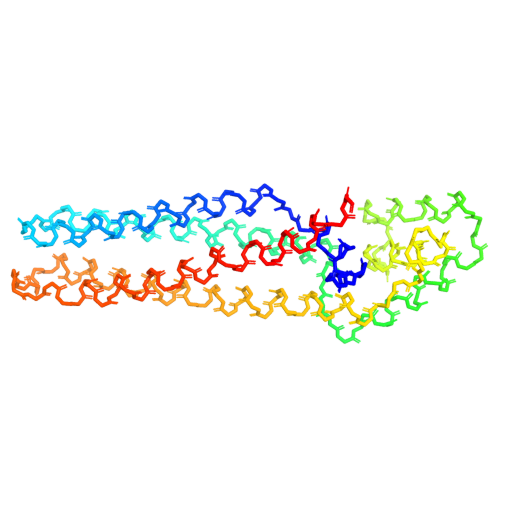84 N N . TYR A 1 88 ? 16.025 -6.727 -20.020 1.00 85.38 88 TYR A N 1
ATOM 685 C CA . TYR A 1 88 ? 16.755 -5.554 -20.493 1.00 85.38 88 TYR A CA 1
ATOM 686 C C . TYR A 1 88 ? 17.653 -5.879 -21.699 1.00 85.38 88 TYR A C 1
ATOM 688 O O . TYR A 1 88 ? 17.566 -5.211 -22.729 1.00 85.38 88 TYR A O 1
ATOM 696 N N . ASP A 1 89 ? 18.459 -6.943 -21.622 1.00 85.94 89 ASP A N 1
ATOM 697 C CA . ASP A 1 89 ? 19.373 -7.342 -22.702 1.00 85.94 89 ASP A CA 1
ATOM 698 C C . ASP A 1 89 ? 18.605 -7.724 -23.989 1.00 85.94 89 ASP A C 1
ATOM 700 O O . ASP A 1 89 ? 19.011 -7.362 -25.102 1.00 85.94 89 ASP A O 1
ATOM 704 N N . LYS A 1 90 ? 17.444 -8.388 -23.861 1.00 86.81 90 LYS A N 1
ATOM 705 C CA . LYS A 1 90 ? 16.526 -8.652 -24.988 1.00 86.81 90 LYS A CA 1
ATOM 706 C C . LYS A 1 90 ? 16.016 -7.358 -25.620 1.00 86.81 90 LYS A C 1
ATOM 708 O O . LYS A 1 90 ? 16.017 -7.244 -26.847 1.00 86.81 90 LYS A O 1
ATOM 713 N N . ALA A 1 91 ? 15.595 -6.393 -24.802 1.00 86.19 91 ALA A N 1
ATOM 714 C CA . ALA A 1 91 ? 15.100 -5.105 -25.275 1.00 86.19 91 ALA A CA 1
ATOM 715 C C . ALA A 1 91 ? 16.185 -4.326 -26.031 1.00 86.19 91 ALA A C 1
ATOM 717 O O . ALA A 1 91 ? 15.944 -3.873 -27.150 1.00 86.19 91 ALA A O 1
ATOM 718 N N . VAL A 1 92 ? 17.399 -4.243 -25.477 1.00 86.81 92 VAL A N 1
ATOM 719 C CA . V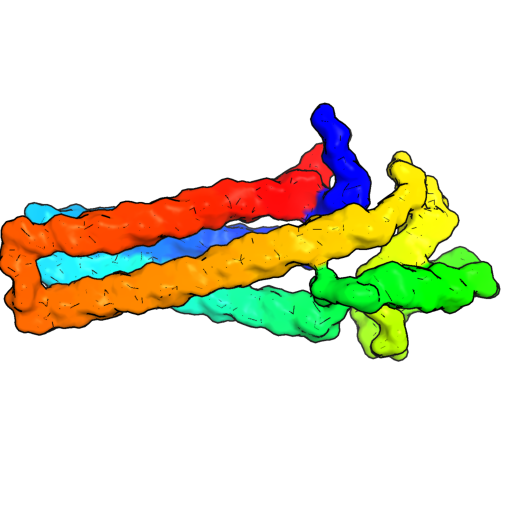AL A 1 92 ? 18.553 -3.597 -26.126 1.00 86.81 92 VAL A CA 1
ATOM 720 C C . VAL A 1 92 ? 18.865 -4.257 -27.468 1.00 86.81 92 VAL A C 1
ATOM 722 O O . VAL A 1 92 ? 19.010 -3.563 -28.473 1.00 86.81 92 VAL A O 1
ATOM 725 N N . THR A 1 93 ? 18.899 -5.590 -27.517 1.00 88.69 93 THR A N 1
ATOM 726 C CA . THR A 1 93 ? 19.176 -6.343 -28.752 1.00 88.69 93 THR A CA 1
ATOM 727 C C . THR A 1 93 ? 18.114 -6.096 -29.824 1.00 88.69 93 THR A C 1
ATOM 729 O O . THR A 1 93 ? 18.437 -5.954 -31.003 1.00 88.69 93 THR A O 1
ATOM 732 N N . LYS A 1 94 ? 16.839 -6.020 -29.426 1.00 87.31 94 LYS A N 1
ATOM 733 C CA . LYS A 1 94 ? 15.719 -5.756 -30.338 1.00 87.31 94 LYS A CA 1
ATOM 734 C C . LYS A 1 94 ? 15.730 -4.323 -30.867 1.00 87.31 94 LYS A C 1
ATOM 736 O O . LYS A 1 94 ? 15.399 -4.109 -32.030 1.00 87.31 94 LYS A O 1
ATOM 741 N N . LEU A 1 95 ? 16.105 -3.366 -30.020 1.00 86.94 95 LEU A N 1
ATOM 742 C CA . LEU A 1 95 ? 16.158 -1.949 -30.364 1.00 86.94 95 LEU A CA 1
ATOM 743 C C . LEU A 1 95 ? 17.386 -1.606 -31.209 1.00 86.94 95 LEU A C 1
ATOM 745 O O . LEU A 1 95 ? 17.257 -0.787 -32.109 1.00 86.94 95 LEU A O 1
ATOM 749 N N . ALA A 1 96 ? 18.545 -2.231 -30.981 1.00 86.06 96 ALA A N 1
ATOM 750 C CA . ALA A 1 96 ? 19.813 -1.913 -31.650 1.00 86.06 96 ALA A CA 1
ATOM 751 C C . ALA A 1 96 ? 19.741 -1.722 -33.187 1.00 86.06 96 ALA A C 1
ATOM 753 O O . ALA A 1 96 ? 20.288 -0.728 -33.662 1.00 86.06 96 ALA A O 1
ATOM 754 N N . PRO A 1 97 ? 19.069 -2.587 -33.977 1.00 89.38 97 PRO A N 1
ATOM 755 C CA . PRO A 1 97 ? 18.994 -2.422 -35.433 1.00 89.38 97 PRO A CA 1
ATOM 756 C C . PRO A 1 97 ? 17.922 -1.427 -35.914 1.00 89.38 97 PRO A C 1
ATOM 758 O O . PRO A 1 97 ? 17.863 -1.142 -37.109 1.00 89.38 97 PRO A O 1
ATOM 761 N N . LEU A 1 98 ? 17.040 -0.937 -35.036 1.00 88.50 98 LEU A N 1
ATOM 762 C CA . LEU A 1 98 ? 15.923 -0.064 -35.411 1.00 88.50 98 LEU A CA 1
ATOM 763 C C . LEU A 1 98 ? 16.372 1.393 -35.582 1.00 88.50 98 LEU A C 1
ATOM 765 O O . LEU A 1 98 ? 17.287 1.850 -34.893 1.00 88.50 98 LEU A O 1
ATOM 769 N N . SER A 1 99 ? 15.695 2.136 -36.464 1.00 89.38 99 SER A N 1
ATOM 770 C CA . SER A 1 99 ? 15.801 3.601 -36.510 1.00 89.38 99 SER A CA 1
ATOM 771 C C . SER A 1 99 ? 15.210 4.217 -35.236 1.00 89.38 99 SER A C 1
ATOM 773 O O . SER A 1 99 ? 14.408 3.573 -34.561 1.00 89.38 99 SER A O 1
ATOM 775 N N . ASP A 1 100 ? 15.559 5.458 -34.894 1.00 86.31 100 ASP A N 1
ATOM 776 C CA . ASP A 1 100 ? 15.046 6.088 -33.664 1.00 86.31 100 ASP A CA 1
ATOM 777 C C . ASP A 1 100 ? 13.513 6.244 -33.683 1.00 86.31 100 ASP A C 1
ATOM 779 O O . ASP A 1 100 ? 12.843 6.024 -32.674 1.00 86.31 100 ASP A O 1
ATOM 783 N N . ALA A 1 101 ? 12.933 6.516 -34.858 1.00 86.94 101 ALA A N 1
ATOM 784 C CA . ALA A 1 101 ? 11.483 6.577 -35.035 1.00 86.94 101 ALA A CA 1
ATOM 785 C C . ALA A 1 101 ? 10.815 5.204 -34.834 1.00 86.94 101 ALA A C 1
ATOM 787 O O . ALA A 1 101 ? 9.763 5.108 -34.195 1.00 86.94 101 ALA A O 1
ATOM 788 N N . ASP A 1 102 ? 11.435 4.136 -35.340 1.00 87.19 102 ASP A N 1
ATOM 789 C CA . ASP A 1 102 ? 10.921 2.771 -35.190 1.00 87.19 102 ASP A CA 1
ATOM 790 C C . ASP A 1 102 ? 11.115 2.237 -33.768 1.00 87.19 102 ASP A C 1
ATOM 792 O O . ASP A 1 102 ? 10.262 1.510 -33.264 1.00 87.19 102 ASP A O 1
ATOM 796 N N . ALA A 1 103 ? 12.197 2.630 -33.097 1.00 86.12 103 ALA A N 1
ATOM 797 C CA . ALA A 1 103 ? 12.470 2.318 -31.700 1.00 86.12 103 ALA A CA 1
ATOM 798 C C . ALA A 1 103 ? 11.417 2.948 -30.773 1.00 86.12 103 ALA A C 1
ATOM 800 O O . ALA A 1 103 ? 10.815 2.249 -29.955 1.00 86.12 103 ALA A O 1
ATOM 801 N N . ALA A 1 104 ? 11.115 4.238 -30.957 1.00 86.50 104 ALA A N 1
ATOM 802 C CA . ALA A 1 104 ? 10.058 4.923 -30.213 1.00 86.50 104 ALA A CA 1
ATOM 803 C C . ALA A 1 104 ? 8.675 4.304 -30.479 1.00 86.50 104 ALA A C 1
ATOM 805 O O . ALA A 1 104 ? 7.878 4.100 -29.556 1.00 86.50 104 ALA A O 1
ATOM 806 N N . LYS A 1 105 ? 8.392 3.943 -31.738 1.00 87.50 105 LYS A N 1
ATOM 807 C CA . LYS A 1 105 ? 7.156 3.246 -32.105 1.00 87.50 105 LYS A CA 1
ATOM 808 C C . LYS A 1 105 ? 7.068 1.863 -31.460 1.00 87.50 105 LYS A C 1
ATOM 810 O O . LYS A 1 105 ? 6.015 1.531 -30.929 1.00 87.50 105 LYS A O 1
ATOM 815 N N . PHE A 1 106 ? 8.154 1.091 -31.456 1.00 85.31 106 PHE A N 1
ATOM 816 C CA . PHE A 1 106 ? 8.212 -0.228 -30.825 1.00 85.31 106 PHE A CA 1
ATOM 817 C C . PHE A 1 106 ? 7.901 -0.148 -29.330 1.00 85.31 106 PHE A C 1
ATOM 819 O O . PHE A 1 106 ? 7.080 -0.917 -28.845 1.00 85.31 106 PHE A O 1
ATOM 826 N N . VAL A 1 107 ? 8.486 0.810 -28.605 1.00 84.44 107 VAL A N 1
ATOM 827 C CA . VAL A 1 107 ? 8.178 1.009 -27.179 1.00 84.44 107 VAL A CA 1
ATOM 828 C C . VAL A 1 107 ? 6.706 1.364 -26.977 1.00 84.44 107 VAL A C 1
ATOM 830 O O . VAL A 1 107 ? 6.051 0.793 -26.107 1.00 84.44 107 VAL A O 1
ATOM 833 N N . LYS A 1 108 ? 6.151 2.247 -27.813 1.00 85.12 108 LYS A N 1
ATOM 834 C CA . LYS A 1 108 ? 4.730 2.615 -27.764 1.00 85.12 108 LYS A CA 1
ATOM 835 C C . LYS A 1 108 ? 3.798 1.435 -28.064 1.00 85.12 108 LYS A C 1
ATOM 837 O O . LYS A 1 108 ? 2.777 1.277 -27.400 1.00 85.12 108 LYS A O 1
ATOM 842 N N . ASP A 1 109 ? 4.127 0.618 -29.059 1.00 84.12 109 ASP A N 1
ATOM 843 C CA . ASP A 1 109 ? 3.371 -0.590 -29.395 1.00 84.12 109 ASP A CA 1
ATOM 844 C C . ASP A 1 109 ? 3.514 -1.654 -28.299 1.00 84.12 109 ASP A C 1
ATOM 846 O O . ASP A 1 109 ? 2.541 -2.344 -27.990 1.00 84.12 109 ASP A O 1
ATOM 850 N N . ASN A 1 110 ? 4.684 -1.734 -27.657 1.00 81.56 110 ASN A N 1
ATOM 851 C CA . ASN A 1 110 ? 4.891 -2.594 -26.505 1.00 81.56 110 ASN A CA 1
ATOM 852 C C . ASN A 1 110 ? 3.984 -2.166 -25.350 1.00 81.56 110 ASN A C 1
ATOM 854 O O . ASN A 1 110 ? 3.227 -2.992 -24.880 1.00 81.56 110 ASN A O 1
ATOM 858 N N . HIS A 1 111 ? 3.909 -0.875 -25.001 1.00 75.19 111 HIS A N 1
ATOM 859 C CA . HIS A 1 111 ? 2.944 -0.373 -24.006 1.00 75.19 111 HIS A CA 1
ATOM 860 C C . HIS A 1 111 ? 1.491 -0.766 -24.266 1.00 75.19 111 HIS A C 1
ATOM 862 O O . HIS A 1 111 ? 0.730 -0.968 -23.325 1.00 75.19 111 HIS A O 1
ATOM 868 N N . ALA A 1 112 ? 1.099 -0.875 -25.535 1.00 77.06 112 ALA A N 1
ATOM 869 C CA . ALA A 1 112 ? -0.228 -1.334 -25.930 1.00 77.06 112 ALA A CA 1
ATOM 870 C C . ALA A 1 112 ? -0.386 -2.869 -25.851 1.00 77.06 112 ALA A C 1
ATOM 872 O O . ALA A 1 112 ? -1.326 -3.415 -26.427 1.00 77.06 112 ALA A O 1
ATOM 873 N N . ASN A 1 113 ? 0.539 -3.560 -25.176 1.00 73.94 113 ASN A N 1
ATOM 874 C CA . ASN A 1 113 ? 0.626 -5.010 -25.020 1.00 73.94 113 ASN A CA 1
ATOM 875 C C . ASN A 1 113 ? 0.676 -5.776 -26.357 1.00 73.94 113 ASN A C 1
ATOM 877 O O . ASN A 1 113 ? 0.207 -6.910 -26.461 1.00 73.94 113 ASN A O 1
ATOM 881 N N . LYS A 1 114 ? 1.231 -5.166 -27.415 1.00 76.50 114 LYS A N 1
ATOM 882 C CA . LYS A 1 114 ? 1.384 -5.835 -28.722 1.00 76.50 114 LYS A CA 1
ATOM 883 C C . LYS A 1 114 ? 2.624 -6.728 -28.805 1.00 76.50 114 LYS A C 1
ATOM 885 O O . LYS A 1 114 ? 2.695 -7.554 -29.710 1.00 76.50 114 LYS A O 1
ATOM 890 N N . HIS A 1 115 ? 3.576 -6.564 -27.883 1.00 72.38 115 HIS A N 1
ATOM 891 C CA . HIS A 1 115 ? 4.854 -7.281 -27.851 1.00 72.38 115 HIS A CA 1
ATOM 892 C C . HIS A 1 115 ? 5.067 -8.008 -26.510 1.00 72.38 115 HIS A C 1
ATOM 894 O O . HIS A 1 115 ? 5.958 -7.658 -25.735 1.00 72.38 115 HIS A O 1
ATOM 900 N N . PRO A 1 116 ? 4.277 -9.057 -26.206 1.00 70.69 116 PRO A N 1
ATOM 901 C CA . PRO A 1 116 ? 4.352 -9.759 -24.927 1.00 70.69 116 PRO A CA 1
ATOM 902 C C . PRO A 1 116 ? 5.686 -10.501 -24.708 1.00 70.69 116 PRO A C 1
ATOM 904 O O . PRO A 1 116 ? 5.915 -11.078 -23.646 1.00 70.69 116 PRO A O 1
ATOM 907 N N . GLU A 1 117 ? 6.592 -10.529 -25.675 1.00 75.62 117 GLU A N 1
ATOM 908 C CA . GLU A 1 117 ? 7.921 -11.109 -25.528 1.00 75.62 117 GLU A CA 1
ATOM 909 C C . GLU A 1 117 ? 8.881 -10.281 -24.657 1.00 75.62 117 GLU A C 1
ATOM 911 O O . GLU A 1 117 ? 9.811 -10.865 -24.100 1.00 75.62 117 GLU A O 1
ATOM 916 N N . ILE A 1 118 ? 8.674 -8.961 -24.536 1.00 77.69 118 ILE A N 1
ATOM 917 C CA . ILE A 1 118 ? 9.557 -8.035 -23.803 1.00 77.69 118 ILE A CA 1
ATOM 918 C C . ILE A 1 118 ? 8.718 -7.201 -22.838 1.00 77.69 118 ILE A C 1
ATOM 920 O O . ILE A 1 118 ? 7.761 -6.544 -23.240 1.00 77.69 118 ILE A O 1
ATOM 924 N N . GLN A 1 119 ? 9.093 -7.168 -21.560 1.00 79.12 119 GLN A N 1
ATOM 925 C CA . GLN A 1 119 ? 8.382 -6.336 -20.580 1.00 79.12 119 GLN A CA 1
ATOM 926 C C . GLN A 1 119 ? 8.454 -4.836 -20.935 1.00 79.12 119 GLN A C 1
ATOM 928 O O . GLN A 1 119 ? 9.490 -4.342 -21.387 1.00 79.12 119 GLN A O 1
ATOM 933 N N . HIS A 1 120 ? 7.356 -4.098 -20.726 1.00 81.56 120 HIS A N 1
ATOM 934 C CA . HIS A 1 120 ? 7.235 -2.700 -21.171 1.00 81.56 120 HIS A CA 1
ATOM 935 C C . HIS A 1 120 ? 8.315 -1.806 -20.547 1.00 81.56 120 HIS A C 1
ATOM 937 O O . HIS A 1 120 ? 8.990 -1.066 -21.265 1.00 81.56 120 HIS A O 1
ATOM 943 N N . TRP A 1 121 ? 8.568 -1.976 -19.244 1.00 81.88 121 TRP A N 1
ATOM 944 C CA . TRP A 1 121 ? 9.619 -1.245 -18.533 1.00 81.88 121 TRP A CA 1
ATOM 945 C C . TRP A 1 121 ? 11.012 -1.486 -19.137 1.00 81.88 121 TRP A C 1
ATOM 947 O O . TRP A 1 121 ? 11.827 -0.567 -19.171 1.00 81.88 121 TRP A O 1
ATOM 957 N N . ALA A 1 122 ? 11.297 -2.695 -19.642 1.00 83.88 122 ALA A N 1
ATOM 958 C CA . ALA A 1 122 ? 12.598 -3.047 -20.210 1.00 83.88 122 ALA A CA 1
ATOM 959 C C . ALA A 1 122 ? 12.800 -2.369 -21.566 1.00 83.88 122 ALA A C 1
ATOM 961 O O . ALA A 1 122 ? 13.874 -1.832 -21.838 1.00 83.88 122 ALA A O 1
ATOM 962 N N . ALA A 1 123 ? 11.747 -2.334 -22.389 1.00 85.06 123 ALA A N 1
ATOM 963 C CA . ALA A 1 123 ? 11.741 -1.611 -23.656 1.00 85.06 123 ALA A CA 1
ATOM 964 C C . ALA A 1 123 ? 11.911 -0.096 -23.449 1.00 85.06 123 ALA A C 1
ATOM 966 O O . ALA A 1 123 ? 12.721 0.524 -24.137 1.00 85.06 123 ALA A O 1
ATOM 967 N N . GLN A 1 124 ? 11.219 0.488 -22.466 1.00 85.38 124 GLN A N 1
ATOM 968 C CA . GLN A 1 124 ? 11.374 1.902 -22.112 1.00 85.38 124 GLN A CA 1
ATOM 969 C C . GLN A 1 124 ? 12.760 2.227 -21.560 1.00 85.38 124 GLN A C 1
ATOM 971 O O . GLN A 1 124 ? 13.356 3.220 -21.966 1.00 85.38 124 GLN A O 1
ATOM 976 N N . LEU A 1 125 ? 13.290 1.398 -20.656 1.00 85.25 125 LEU A N 1
ATOM 977 C CA . LEU A 1 125 ? 14.613 1.604 -20.069 1.00 85.25 125 LEU A CA 1
ATOM 978 C C . LEU A 1 125 ? 15.713 1.494 -21.132 1.00 85.25 125 LEU A C 1
ATOM 980 O O . LEU A 1 125 ? 16.656 2.281 -21.142 1.00 85.25 125 LEU A O 1
ATOM 984 N N . ALA A 1 126 ? 15.587 0.536 -22.053 1.00 86.56 126 ALA A N 1
ATOM 985 C CA . ALA A 1 126 ? 16.514 0.374 -23.165 1.00 86.56 126 ALA A CA 1
ATOM 986 C C . ALA A 1 126 ? 16.446 1.548 -24.155 1.00 86.56 126 ALA A C 1
ATOM 988 O O . ALA A 1 126 ? 17.495 2.003 -24.609 1.00 86.56 126 ALA A O 1
ATOM 989 N N . LEU A 1 127 ? 15.251 2.079 -24.444 1.00 86.38 127 LEU A N 1
ATOM 990 C CA . LEU A 1 127 ? 15.098 3.291 -25.254 1.00 86.38 127 LEU A CA 1
ATOM 991 C C . LEU A 1 127 ? 15.697 4.515 -24.552 1.00 86.38 127 LEU A C 1
ATOM 993 O O . LEU A 1 127 ? 16.486 5.229 -25.159 1.00 86.38 127 LEU A O 1
ATOM 997 N N . HIS A 1 128 ? 15.414 4.705 -23.262 1.00 84.44 128 HIS A N 1
ATOM 998 C CA . HIS A 1 128 ? 15.980 5.802 -22.475 1.00 84.44 128 HIS A CA 1
ATOM 999 C C . HIS A 1 128 ? 17.518 5.772 -22.473 1.00 84.44 128 HIS A C 1
ATOM 1001 O O . HIS A 1 128 ? 18.167 6.780 -22.752 1.00 84.44 128 HIS A O 1
ATOM 1007 N N . ASN A 1 129 ? 1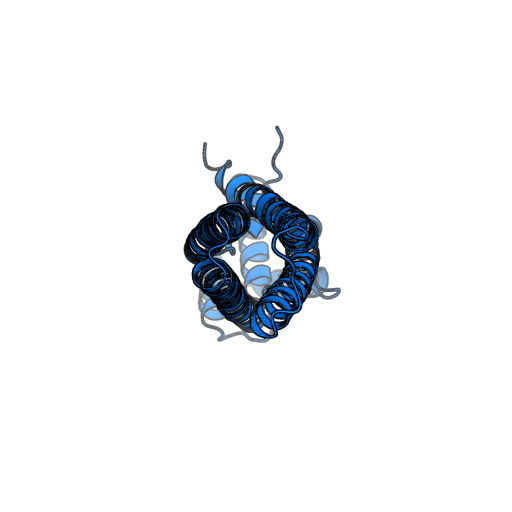8.112 4.596 -22.238 1.00 84.94 129 ASN A N 1
ATOM 1008 C CA . ASN A 1 129 ? 19.567 4.421 -22.255 1.00 84.94 129 ASN A CA 1
ATOM 1009 C C . ASN A 1 129 ? 20.176 4.595 -23.655 1.00 84.94 129 ASN A C 1
ATOM 1011 O O . ASN A 1 129 ? 21.334 4.993 -23.759 1.00 84.94 129 ASN A O 1
ATOM 1015 N N . ARG A 1 130 ? 19.416 4.311 -24.720 1.00 82.50 130 ARG A N 1
ATOM 1016 C CA . ARG A 1 130 ? 19.828 4.552 -26.110 1.00 82.50 130 ARG A CA 1
ATOM 1017 C C . ARG A 1 130 ? 19.829 6.042 -26.451 1.00 82.50 130 ARG A C 1
ATOM 1019 O O . ARG A 1 130 ? 20.770 6.509 -27.082 1.00 82.50 130 ARG A O 1
ATOM 1026 N N . GLU A 1 131 ? 18.783 6.767 -26.062 1.00 79.38 131 GLU A N 1
ATOM 1027 C CA . GLU A 1 131 ? 18.623 8.196 -26.362 1.00 79.38 131 GLU A CA 1
ATOM 1028 C C . GLU A 1 131 ? 19.562 9.085 -25.526 1.00 79.38 131 GLU A C 1
ATOM 1030 O O . GLU A 1 131 ? 19.848 10.216 -25.912 1.00 79.38 131 GLU A O 1
ATOM 1035 N N . GLY A 1 132 ? 20.070 8.584 -24.393 1.00 66.62 132 GLY A N 1
ATOM 1036 C CA . GLY A 1 132 ? 21.091 9.263 -23.587 1.00 66.62 132 GLY A CA 1
ATOM 1037 C C . GLY A 1 132 ? 20.627 10.582 -22.952 1.00 66.62 132 GLY A C 1
ATOM 1038 O O . GLY A 1 132 ? 21.455 11.438 -22.637 1.00 66.62 132 GLY A O 1
ATOM 1039 N N . VAL A 1 133 ? 19.317 10.780 -22.777 1.00 57.16 133 VAL A N 1
ATOM 1040 C CA . VAL A 1 133 ? 18.742 12.070 -22.368 1.00 57.16 133 VAL A CA 1
ATOM 1041 C C . VAL A 1 133 ? 18.957 12.337 -20.869 1.00 57.16 133 VAL A C 1
ATOM 1043 O O . VAL A 1 133 ? 18.463 11.614 -20.008 1.00 57.16 133 VAL A O 1
ATOM 1046 N N . GLY A 1 134 ? 19.658 13.429 -20.545 1.00 55.31 134 GLY A N 1
ATOM 1047 C CA . GLY A 1 134 ? 19.612 14.114 -19.243 1.00 55.31 134 GLY A CA 1
ATOM 1048 C C . GLY A 1 134 ? 20.517 13.583 -18.121 1.00 55.31 134 GLY A C 1
ATOM 1049 O O . GLY A 1 134 ? 21.211 14.385 -17.494 1.00 55.31 134 GLY A O 1
ATOM 1050 N N . HIS A 1 135 ? 20.532 12.275 -17.837 1.00 55.97 135 HIS A N 1
ATOM 1051 C C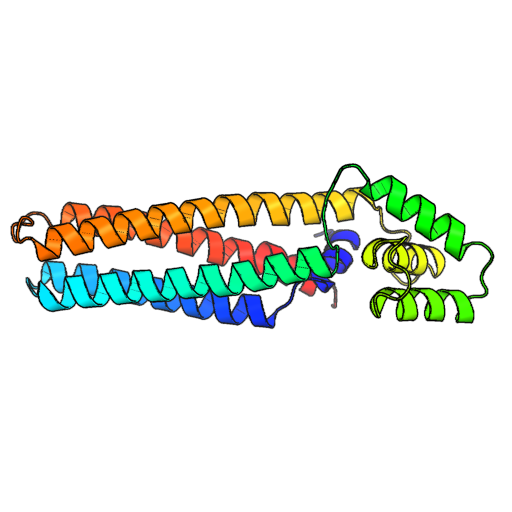A . HIS A 1 135 ? 21.175 11.725 -16.621 1.00 55.97 135 HIS A CA 1
ATOM 1052 C C . HIS A 1 135 ? 22.195 10.593 -16.852 1.00 55.97 135 HIS A C 1
ATOM 1054 O O . HIS A 1 135 ? 22.739 10.052 -15.889 1.00 55.97 135 HIS A O 1
ATOM 1060 N N . GLY A 1 136 ? 22.524 10.280 -18.109 1.00 67.38 136 GLY A N 1
ATOM 1061 C CA . GLY A 1 136 ? 23.390 9.148 -18.455 1.00 67.38 136 GLY A CA 1
ATOM 1062 C C . GLY A 1 136 ? 22.645 7.809 -18.426 1.00 67.38 136 GLY A C 1
ATOM 1063 O O . GLY A 1 136 ? 21.443 7.762 -18.181 1.00 67.38 136 GLY A O 1
ATOM 1064 N N . ALA A 1 137 ? 23.347 6.713 -18.722 1.00 75.50 137 ALA A N 1
ATOM 1065 C CA . ALA A 1 137 ? 22.738 5.385 -18.746 1.00 75.50 137 ALA A CA 1
ATOM 1066 C C . ALA A 1 137 ? 22.265 4.971 -17.341 1.00 75.50 137 ALA A C 1
ATOM 1068 O O . ALA A 1 137 ? 23.061 4.906 -16.403 1.00 75.50 137 ALA A O 1
ATOM 1069 N N . LEU A 1 138 ? 20.975 4.665 -17.213 1.00 81.19 138 LEU A N 1
ATOM 1070 C CA . LEU A 1 138 ? 20.369 4.147 -15.994 1.00 81.19 138 LEU A CA 1
ATOM 1071 C C . LEU A 1 138 ? 20.768 2.686 -15.794 1.00 81.19 138 LEU A C 1
ATOM 1073 O O . LEU A 1 138 ? 20.636 1.871 -16.709 1.00 81.19 138 LEU A O 1
ATOM 1077 N N . ASP A 1 139 ? 21.214 2.345 -14.587 1.00 82.56 139 ASP A N 1
ATOM 1078 C CA . ASP A 1 139 ? 21.555 0.972 -14.225 1.00 82.56 139 ASP A CA 1
ATOM 1079 C C . ASP A 1 139 ? 20.279 0.134 -13.988 1.00 82.56 139 ASP A C 1
ATOM 1081 O O . ASP A 1 139 ? 19.562 0.377 -13.006 1.00 82.56 139 ASP A O 1
ATOM 1085 N N . PRO A 1 140 ? 19.998 -0.892 -14.820 1.00 80.06 140 PRO A N 1
ATOM 1086 C CA . PRO A 1 140 ? 18.848 -1.774 -14.626 1.00 80.06 140 PRO A CA 1
ATOM 1087 C C . PRO A 1 140 ? 18.847 -2.460 -13.256 1.00 80.06 140 PRO A C 1
ATOM 1089 O O . PRO A 1 140 ? 17.781 -2.712 -12.700 1.00 80.06 140 PRO A O 1
ATOM 1092 N N . GLY A 1 141 ? 20.020 -2.727 -12.672 1.00 80.06 141 GLY A N 1
ATOM 1093 C CA . GLY A 1 141 ? 20.131 -3.343 -11.351 1.00 80.06 141 GLY A CA 1
ATOM 1094 C C . GLY A 1 141 ? 19.587 -2.452 -10.233 1.00 80.06 141 GLY A C 1
ATOM 1095 O O . GLY A 1 141 ? 18.936 -2.943 -9.311 1.00 80.06 141 GLY A O 1
ATOM 1096 N N . LYS A 1 142 ? 19.776 -1.131 -10.317 1.00 81.31 142 LYS A N 1
ATOM 1097 C CA . LYS A 1 142 ? 19.229 -0.197 -9.317 1.00 81.31 142 LYS A CA 1
ATOM 1098 C C . LYS A 1 142 ? 17.723 -0.007 -9.467 1.00 81.31 142 LYS A C 1
ATOM 1100 O O . LYS A 1 142 ? 17.027 0.066 -8.456 1.00 81.31 142 LYS A O 1
ATOM 1105 N N . VAL A 1 143 ? 17.218 0.008 -10.702 1.00 81.38 143 VAL A N 1
ATOM 1106 C CA . VAL A 1 143 ? 15.769 0.002 -10.978 1.00 81.38 143 VAL A CA 1
ATOM 1107 C C . VAL A 1 143 ? 15.131 -1.270 -10.403 1.00 81.38 143 VAL A C 1
ATOM 1109 O O . VAL A 1 143 ? 14.109 -1.196 -9.720 1.00 81.38 143 VAL A O 1
ATOM 1112 N N . GLN A 1 144 ? 15.775 -2.430 -10.589 1.00 82.31 144 GLN A N 1
ATOM 1113 C CA . GLN A 1 144 ? 15.336 -3.698 -10.001 1.00 82.31 144 GLN A CA 1
ATOM 1114 C C . GLN A 1 144 ? 15.289 -3.636 -8.473 1.00 82.31 144 GLN A C 1
ATOM 1116 O O . GLN A 1 144 ? 14.305 -4.063 -7.875 1.00 82.31 144 GLN A O 1
ATOM 1121 N N . LEU A 1 145 ? 16.340 -3.112 -7.835 1.00 80.62 145 LEU A N 1
ATOM 1122 C CA . LEU A 1 145 ? 16.406 -2.986 -6.378 1.00 80.62 145 LEU A CA 1
ATOM 1123 C C . LEU A 1 145 ? 15.254 -2.140 -5.833 1.00 80.62 145 LEU A C 1
ATOM 1125 O O . LEU A 1 145 ? 14.627 -2.547 -4.857 1.00 80.62 145 LEU A O 1
ATOM 1129 N N . PHE A 1 146 ? 14.936 -1.013 -6.476 1.00 82.00 146 PHE A N 1
ATOM 1130 C CA . PHE A 1 146 ? 13.790 -0.188 -6.089 1.00 82.00 146 PHE A CA 1
ATOM 1131 C C . PHE A 1 146 ? 12.482 -0.984 -6.120 1.00 82.00 146 PHE A C 1
ATOM 1133 O O . PHE A 1 146 ? 11.756 -1.004 -5.127 1.00 82.00 146 PHE A O 1
ATOM 1140 N N . LEU A 1 147 ? 12.204 -1.684 -7.224 1.00 80.38 147 LEU A N 1
ATOM 1141 C CA . LEU A 1 147 ? 10.985 -2.483 -7.355 1.00 80.38 147 LEU A CA 1
ATOM 1142 C C . LEU A 1 147 ? 10.956 -3.637 -6.337 1.00 80.38 147 LEU A C 1
ATOM 1144 O O . LEU A 1 147 ? 9.926 -3.871 -5.711 1.00 80.38 147 LEU A O 1
ATOM 1148 N N . CYS A 1 148 ? 12.082 -4.315 -6.088 1.00 82.94 148 CYS A N 1
ATOM 1149 C CA . CYS A 1 148 ? 12.188 -5.335 -5.038 1.00 82.94 148 CYS A CA 1
ATOM 1150 C C . CYS A 1 148 ? 11.834 -4.770 -3.655 1.00 82.94 148 CYS A C 1
ATOM 1152 O O . CYS A 1 148 ? 11.051 -5.378 -2.925 1.00 82.94 148 CYS A O 1
ATOM 1154 N N . PHE A 1 149 ? 12.393 -3.611 -3.290 1.00 83.19 149 PHE A N 1
ATOM 1155 C CA . PHE A 1 149 ? 12.075 -2.960 -2.021 1.00 83.19 149 PHE A CA 1
ATOM 1156 C C . PHE A 1 149 ? 10.607 -2.557 -1.952 1.00 83.19 149 PHE A C 1
ATOM 1158 O O . PHE A 1 149 ? 9.973 -2.828 -0.936 1.00 83.19 149 PHE A O 1
ATOM 1165 N N . TYR A 1 150 ? 10.058 -1.988 -3.028 1.00 83.31 150 TYR A N 1
ATOM 1166 C CA . TYR A 1 150 ? 8.636 -1.669 -3.136 1.00 83.31 150 TYR A CA 1
ATOM 1167 C C . TYR A 1 150 ? 7.768 -2.898 -2.832 1.00 83.31 150 TYR A C 1
ATOM 1169 O O . TYR A 1 150 ? 6.959 -2.848 -1.904 1.00 83.31 150 TYR A O 1
ATOM 1177 N N . TYR A 1 151 ? 7.979 -4.020 -3.529 1.00 83.69 151 TYR A N 1
ATOM 1178 C CA . TYR A 1 151 ? 7.168 -5.231 -3.358 1.00 83.69 151 TYR A CA 1
ATOM 1179 C C . TYR A 1 151 ? 7.321 -5.871 -1.975 1.00 83.69 151 TYR A C 1
ATOM 1181 O O . TYR A 1 151 ? 6.329 -6.230 -1.345 1.00 83.69 151 TYR A O 1
ATOM 1189 N N . ILE A 1 152 ? 8.547 -5.990 -1.459 1.00 87.81 152 ILE A N 1
ATOM 1190 C CA . ILE A 1 152 ? 8.787 -6.608 -0.144 1.00 87.81 152 ILE A CA 1
ATOM 1191 C C . ILE A 1 152 ? 8.173 -5.757 0.968 1.00 87.81 152 ILE A C 1
ATOM 1193 O O . ILE A 1 152 ? 7.470 -6.267 1.839 1.00 87.81 152 ILE A O 1
ATOM 1197 N N . MET A 1 153 ? 8.423 -4.452 0.942 1.00 88.44 153 MET A N 1
ATOM 1198 C CA . MET A 1 153 ? 7.994 -3.529 1.986 1.00 88.44 153 MET A CA 1
ATOM 1199 C C . MET A 1 153 ? 6.472 -3.372 2.016 1.00 88.44 153 MET A C 1
ATOM 1201 O O . MET A 1 153 ? 5.863 -3.454 3.084 1.00 88.44 153 MET A O 1
ATOM 1205 N N . THR A 1 154 ? 5.843 -3.205 0.849 1.00 88.25 154 THR A N 1
ATOM 1206 C CA . THR A 1 154 ? 4.379 -3.104 0.751 1.00 88.25 154 THR A CA 1
ATOM 1207 C C . THR A 1 154 ? 3.695 -4.450 0.999 1.00 88.25 154 THR A C 1
ATOM 1209 O O . THR A 1 154 ? 2.660 -4.481 1.662 1.00 88.25 154 THR A O 1
ATOM 1212 N N . GLY A 1 155 ? 4.296 -5.567 0.575 1.00 87.44 155 GLY A N 1
ATOM 1213 C CA . GLY A 1 155 ? 3.794 -6.915 0.847 1.00 87.44 155 GLY A CA 1
ATOM 1214 C C . GLY A 1 155 ? 3.797 -7.261 2.338 1.00 87.44 155 GLY A C 1
ATOM 1215 O O . GLY A 1 155 ? 2.775 -7.685 2.879 1.00 87.44 155 GLY A O 1
ATOM 1216 N N . ILE A 1 156 ? 4.908 -7.010 3.040 1.00 91.81 156 ILE A N 1
ATOM 1217 C CA . ILE A 1 156 ? 4.987 -7.190 4.499 1.00 91.81 156 ILE A CA 1
ATOM 1218 C C . ILE A 1 156 ? 3.968 -6.292 5.201 1.00 91.81 156 ILE A C 1
ATOM 1220 O O . ILE A 1 156 ? 3.289 -6.737 6.126 1.00 91.81 156 ILE A O 1
ATOM 1224 N N . HIS A 1 157 ? 3.823 -5.043 4.764 1.00 91.50 157 HIS A N 1
ATOM 1225 C CA . HIS A 1 157 ? 2.834 -4.133 5.329 1.00 91.50 157 HIS A CA 1
ATOM 1226 C C . HIS A 1 157 ? 1.392 -4.638 5.140 1.00 91.50 157 HIS A C 1
ATOM 1228 O O . HIS A 1 157 ? 0.616 -4.633 6.094 1.00 91.50 157 HIS A O 1
ATOM 1234 N N . GLY A 1 158 ? 1.054 -5.166 3.960 1.00 91.56 158 GLY A N 1
ATOM 1235 C CA . GLY A 1 158 ? -0.247 -5.790 3.705 1.00 91.56 158 GLY A CA 1
ATOM 1236 C C . GLY A 1 158 ? -0.554 -6.942 4.668 1.00 91.56 158 GLY A C 1
ATOM 1237 O O . GLY A 1 158 ? -1.667 -7.037 5.181 1.00 91.56 158 GLY A O 1
ATOM 1238 N N . ILE A 1 159 ? 0.446 -7.766 5.006 1.00 94.31 159 ILE A N 1
ATOM 1239 C CA . ILE A 1 159 ? 0.301 -8.825 6.021 1.00 94.31 159 ILE A CA 1
ATOM 1240 C C . ILE A 1 159 ? -0.037 -8.231 7.397 1.00 94.31 159 ILE A C 1
ATOM 1242 O O . ILE A 1 159 ? -0.933 -8.732 8.077 1.00 94.31 159 ILE A O 1
ATOM 1246 N N . HIS A 1 160 ? 0.633 -7.149 7.805 1.00 95.25 160 HIS A N 1
ATOM 1247 C CA . HIS A 1 160 ? 0.356 -6.482 9.083 1.00 95.25 160 HIS A CA 1
ATOM 1248 C C . HIS A 1 160 ? -1.059 -5.893 9.131 1.00 95.25 160 HIS A C 1
ATOM 1250 O O . HIS A 1 160 ? -1.734 -6.014 10.152 1.00 95.25 160 HIS A O 1
ATOM 1256 N N . ILE A 1 161 ? -1.546 -5.323 8.025 1.00 93.81 161 ILE A N 1
ATOM 1257 C CA . ILE A 1 161 ? -2.930 -4.838 7.926 1.00 93.81 161 ILE A CA 1
ATOM 1258 C C . ILE A 1 161 ? -3.921 -5.988 8.109 1.00 93.81 161 ILE A C 1
ATOM 1260 O O . ILE A 1 161 ? -4.865 -5.852 8.883 1.00 93.81 161 ILE A O 1
ATOM 1264 N N . ILE A 1 162 ? -3.703 -7.133 7.457 1.00 95.56 162 ILE A N 1
ATOM 1265 C CA . ILE A 1 162 ? -4.581 -8.307 7.599 1.00 95.56 162 ILE A CA 1
ATOM 1266 C C . ILE A 1 162 ? -4.623 -8.783 9.058 1.00 95.56 162 ILE A C 1
ATOM 1268 O O . ILE A 1 162 ? -5.705 -9.033 9.594 1.00 95.56 162 ILE A O 1
ATOM 1272 N N . ILE A 1 163 ? -3.464 -8.861 9.721 1.00 96.44 163 ILE A N 1
ATOM 1273 C CA . ILE A 1 163 ? -3.375 -9.212 11.147 1.00 96.44 163 ILE A CA 1
ATOM 1274 C C . ILE A 1 163 ? -4.138 -8.190 11.997 1.00 96.44 163 ILE A C 1
ATOM 1276 O O . ILE A 1 163 ? -4.943 -8.575 12.844 1.00 96.44 163 ILE A O 1
ATOM 1280 N N . GLY A 1 164 ? -3.945 -6.895 11.742 1.00 95.12 164 GLY A N 1
ATOM 1281 C CA . GLY A 1 164 ? -4.625 -5.827 12.469 1.00 95.12 164 GLY A CA 1
ATOM 1282 C C . GLY A 1 164 ? -6.143 -5.846 12.293 1.00 95.12 164 GLY A C 1
ATOM 1283 O O . GLY A 1 164 ? -6.861 -5.708 13.281 1.00 95.12 164 GLY A O 1
ATOM 1284 N N . ILE A 1 165 ? -6.643 -6.106 11.079 1.00 95.94 165 ILE A N 1
ATOM 1285 C CA . ILE A 1 165 ? -8.077 -6.307 10.819 1.00 95.94 165 ILE A CA 1
ATOM 1286 C C . ILE A 1 165 ? -8.589 -7.479 11.661 1.00 95.94 165 ILE A C 1
ATOM 1288 O O . ILE A 1 165 ? -9.621 -7.353 12.319 1.00 95.94 165 ILE A O 1
ATOM 1292 N N . GLY A 1 166 ? -7.850 -8.592 11.703 1.00 96.19 166 GLY A N 1
ATOM 1293 C CA . GLY A 1 166 ? -8.174 -9.744 12.547 1.00 96.19 166 GLY A CA 1
ATOM 1294 C C . GLY A 1 166 ? -8.268 -9.384 14.032 1.00 96.19 166 GLY A C 1
ATOM 1295 O O . GLY A 1 166 ? -9.260 -9.715 14.682 1.00 96.19 166 GLY A O 1
ATOM 1296 N N . CYS A 1 167 ? -7.288 -8.646 14.561 1.00 94.94 167 CYS A N 1
ATOM 1297 C CA . CYS A 1 167 ? -7.297 -8.159 15.943 1.00 94.94 167 CYS A CA 1
ATOM 1298 C C . CYS A 1 167 ? -8.488 -7.230 16.230 1.00 94.94 167 CYS A C 1
ATOM 1300 O O . CYS A 1 167 ? -9.142 -7.377 17.261 1.00 94.94 167 CYS A O 1
ATOM 1302 N N . ILE A 1 168 ? -8.806 -6.302 15.323 1.00 94.25 168 ILE A N 1
ATOM 1303 C CA . ILE A 1 168 ? -9.938 -5.372 15.468 1.00 94.25 168 ILE A CA 1
ATOM 1304 C C . ILE A 1 168 ? -11.269 -6.126 15.465 1.00 94.25 168 ILE A C 1
ATOM 1306 O O . ILE A 1 168 ? -12.118 -5.871 16.318 1.00 94.25 168 ILE A O 1
ATOM 1310 N N . LEU A 1 169 ? -11.452 -7.067 14.535 1.00 94.88 169 LEU A N 1
ATOM 1311 C CA . LEU A 1 169 ? -12.661 -7.888 14.459 1.00 94.88 169 LEU A CA 1
ATOM 1312 C C . LEU A 1 169 ? -12.812 -8.781 15.693 1.00 94.88 169 LEU A C 1
ATOM 1314 O O . LEU A 1 169 ? -13.921 -8.927 16.205 1.00 94.88 169 LEU A O 1
ATOM 1318 N N . TRP A 1 170 ? -11.708 -9.323 16.210 1.00 92.88 170 TRP A N 1
ATOM 1319 C CA . TRP A 1 170 ? -11.707 -10.083 17.457 1.00 92.88 170 TRP A CA 1
ATOM 1320 C C . TRP A 1 170 ? -12.157 -9.224 18.647 1.00 92.88 170 TRP A C 1
ATOM 1322 O O . TRP A 1 170 ? -13.063 -9.622 19.378 1.00 92.88 170 TRP A O 1
ATOM 1332 N N . VAL A 1 171 ? -11.620 -8.010 18.796 1.00 90.94 171 VAL A N 1
ATOM 1333 C CA . VAL A 1 171 ? -12.046 -7.077 19.855 1.00 90.94 171 VAL A CA 1
ATOM 1334 C C . VAL A 1 171 ? -13.502 -6.644 19.676 1.00 90.94 171 VAL A C 1
ATOM 1336 O O . VAL A 1 171 ? -14.240 -6.568 20.656 1.00 90.94 171 VAL A O 1
ATOM 1339 N N . ALA A 1 172 ? -13.955 -6.395 18.445 1.00 90.62 172 ALA A N 1
ATOM 1340 C CA . ALA A 1 172 ? -15.351 -6.064 18.165 1.00 90.62 172 ALA A CA 1
ATOM 1341 C C . ALA A 1 172 ? -16.298 -7.218 18.540 1.00 90.62 172 ALA A C 1
ATOM 1343 O O . ALA A 1 172 ? -17.386 -6.983 19.067 1.00 90.62 172 ALA A O 1
ATOM 1344 N N . TRP A 1 173 ? -15.875 -8.462 18.314 1.00 89.75 173 TRP A N 1
ATOM 1345 C CA . TRP A 1 173 ? -16.626 -9.659 18.680 1.00 89.75 173 TRP A CA 1
ATOM 1346 C C . TRP A 1 173 ? -16.689 -9.886 20.193 1.00 89.75 173 TRP A C 1
ATOM 1348 O O . TRP A 1 173 ? -17.772 -10.128 20.728 1.00 89.75 173 TRP A O 1
ATOM 1358 N N . GLU A 1 174 ? -15.571 -9.732 20.900 1.00 87.12 174 GLU A N 1
ATOM 1359 C CA . GLU A 1 174 ? -15.531 -9.773 22.369 1.00 87.12 174 GLU A CA 1
ATOM 1360 C C . GLU A 1 174 ? -16.393 -8.657 22.977 1.00 87.12 174 GLU A C 1
ATOM 1362 O O . GLU A 1 174 ? -17.220 -8.892 23.867 1.00 87.12 174 GLU A O 1
ATOM 1367 N N . ALA A 1 175 ? -16.301 -7.446 22.416 1.00 84.69 175 ALA A N 1
ATOM 1368 C CA . ALA A 1 175 ? -17.177 -6.341 22.768 1.00 84.69 175 ALA A CA 1
ATOM 1369 C C . ALA A 1 175 ? -18.641 -6.668 22.463 1.00 84.69 175 ALA A C 1
ATOM 1371 O O . ALA A 1 175 ? -19.503 -6.243 23.213 1.00 84.69 175 ALA A O 1
ATOM 1372 N N . TRP A 1 176 ? -18.983 -7.447 21.438 1.00 84.44 176 TRP A N 1
ATOM 1373 C CA . TRP A 1 176 ? -20.366 -7.857 21.157 1.00 84.44 176 TRP A CA 1
ATOM 1374 C C . TRP A 1 176 ? -20.891 -8.968 22.084 1.00 84.44 176 TRP A C 1
ATOM 1376 O O . TRP A 1 176 ? -22.083 -8.993 22.394 1.00 84.44 176 TRP A O 1
ATOM 1386 N N . ARG A 1 177 ? -20.020 -9.811 22.641 1.00 83.81 177 ARG A N 1
ATOM 1387 C CA . ARG A 1 177 ? -20.392 -10.844 23.629 1.00 83.81 177 ARG A CA 1
ATOM 1388 C C . ARG A 1 177 ? -20.655 -10.307 25.033 1.00 83.81 177 ARG A C 1
ATOM 1390 O O . ARG A 1 177 ? -21.345 -10.949 25.816 1.00 83.81 177 ARG A O 1
ATOM 1397 N N . GLY A 1 178 ? -20.171 -9.105 25.338 1.00 72.25 178 GLY A N 1
ATOM 1398 C CA . GLY A 1 178 ? -20.367 -8.464 26.646 1.00 72.25 178 GLY A CA 1
ATOM 1399 C C . GLY A 1 178 ? -19.375 -8.943 27.693 1.00 72.25 178 GLY A C 1
ATOM 1400 O O . GLY A 1 178 ? -19.543 -8.663 28.873 1.00 72.25 178 GLY A O 1
ATOM 1401 N N . THR A 1 179 ? -18.334 -9.634 27.237 1.00 62.00 179 THR A N 1
ATOM 1402 C CA . THR A 1 179 ? -17.252 -10.204 28.039 1.00 62.00 179 THR A CA 1
ATOM 1403 C C . THR A 1 179 ? -16.176 -9.169 28.374 1.00 62.00 179 THR A C 1
ATOM 1405 O O . THR A 1 179 ? -15.234 -9.491 29.084 1.00 62.00 179 THR A O 1
ATOM 1408 N N . VAL A 1 180 ? -16.316 -7.922 27.903 1.00 56.12 180 VAL A N 1
ATOM 1409 C CA . VAL A 1 180 ? -15.442 -6.795 28.258 1.00 56.12 180 VAL A CA 1
ATOM 1410 C C . VAL A 1 180 ? -16.092 -6.023 29.414 1.00 56.12 180 VAL A C 1
ATOM 1412 O O . VAL A 1 180 ? -17.068 -5.302 29.182 1.00 56.12 180 VAL A O 1
ATOM 1415 N N . PRO A 1 181 ? -15.600 -6.161 30.660 1.00 55.12 181 PRO A N 1
ATOM 1416 C CA . PRO A 1 181 ? -16.030 -5.312 31.762 1.00 55.12 181 PRO A CA 1
ATOM 1417 C C . PRO A 1 181 ? -15.668 -3.848 31.451 1.00 55.12 181 PRO A C 1
ATOM 1419 O O . PRO A 1 181 ? -14.663 -3.617 30.774 1.00 55.12 181 PRO A O 1
ATOM 1422 N N . PRO A 1 182 ? -16.400 -2.853 31.988 1.00 54.69 182 PRO A N 1
ATOM 1423 C CA . PRO A 1 182 ? -16.083 -1.423 31.834 1.00 54.69 182 PRO A CA 1
ATOM 1424 C C . PRO A 1 182 ? -14.632 -1.051 32.195 1.00 54.69 182 PRO A C 1
ATOM 1426 O O . PRO A 1 182 ? -14.124 -0.020 31.768 1.00 54.69 182 PRO A O 1
ATOM 1429 N N . GLU A 1 183 ? -13.966 -1.908 32.967 1.00 58.78 183 GLU A N 1
ATOM 1430 C CA . GLU A 1 183 ? -12.617 -1.735 33.498 1.00 58.78 183 GLU A CA 1
ATOM 1431 C C . GLU A 1 183 ? -11.502 -2.275 32.578 1.00 58.78 183 GLU A C 1
ATOM 1433 O O . GLU A 1 183 ? -10.335 -1.956 32.786 1.00 58.78 183 GLU A O 1
ATOM 1438 N N . ASN A 1 184 ? -11.825 -3.058 31.535 1.00 63.72 184 ASN A N 1
ATOM 1439 C CA . ASN A 1 184 ? -10.824 -3.723 30.687 1.00 63.72 184 ASN A CA 1
ATOM 1440 C C . ASN A 1 184 ? -10.746 -3.150 29.257 1.00 63.72 184 ASN A C 1
ATOM 1442 O O . ASN A 1 184 ? -10.720 -3.882 28.268 1.00 63.72 184 ASN A O 1
ATOM 1446 N N . TYR A 1 185 ? -10.685 -1.820 29.131 1.00 73.00 185 TYR A N 1
ATOM 1447 C 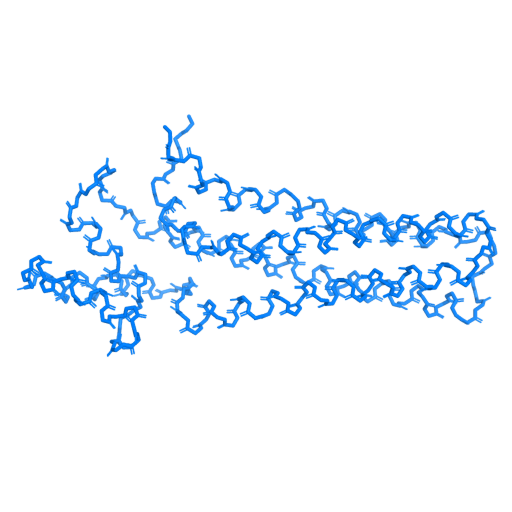CA . TYR A 1 185 ? -10.419 -1.134 27.852 1.00 73.00 185 TYR A CA 1
ATOM 1448 C C . TYR A 1 185 ? -8.953 -1.251 27.392 1.00 73.00 185 TYR A C 1
ATOM 1450 O O . TYR A 1 185 ? -8.627 -0.851 26.273 1.00 73.00 185 TYR A O 1
ATOM 1458 N N . SER A 1 186 ? -8.087 -1.839 28.225 1.00 80.44 186 SER A N 1
ATOM 1459 C CA . SER A 1 186 ? -6.669 -2.083 27.941 1.00 80.44 186 SER A CA 1
ATOM 1460 C C . SER A 1 186 ? -6.456 -2.852 26.629 1.00 80.44 186 SER A C 1
ATOM 1462 O O . SER A 1 186 ? -5.576 -2.507 25.846 1.00 80.44 186 SER A O 1
ATOM 1464 N N . THR A 1 187 ? -7.304 -3.839 26.320 1.00 85.00 187 THR A N 1
ATOM 1465 C CA . THR A 1 187 ? -7.205 -4.615 25.075 1.00 85.00 187 THR A CA 1
ATOM 1466 C C . THR A 1 187 ? -7.510 -3.763 23.844 1.00 85.00 187 THR A C 1
ATOM 1468 O O . THR A 1 187 ? -6.783 -3.836 22.855 1.00 85.00 187 THR A O 1
ATOM 1471 N N . VAL A 1 188 ? -8.551 -2.922 23.910 1.00 86.56 188 VAL A N 1
ATOM 1472 C CA . VAL A 1 188 ? -8.898 -1.990 22.823 1.00 86.56 188 VAL A CA 1
ATOM 1473 C C . VAL A 1 188 ? -7.742 -1.023 22.597 1.00 86.56 188 VAL A C 1
ATOM 1475 O O . VAL A 1 188 ? -7.357 -0.785 21.457 1.00 86.56 188 VAL A O 1
ATOM 1478 N N . GLU A 1 189 ? -7.154 -0.500 23.671 1.00 89.62 189 GLU A N 1
ATOM 1479 C CA . GLU A 1 189 ? -6.021 0.418 23.607 1.00 89.62 189 GLU A CA 1
ATOM 1480 C C . GLU A 1 189 ? -4.780 -0.236 22.986 1.00 89.62 189 GLU A C 1
ATOM 1482 O O . GLU A 1 189 ? -4.218 0.322 22.049 1.00 89.62 189 GLU A O 1
ATOM 1487 N N . VAL A 1 190 ? -4.404 -1.448 23.407 1.00 91.88 190 VAL A N 1
ATOM 1488 C CA . VAL A 1 190 ? -3.253 -2.179 22.842 1.00 91.88 190 VAL A CA 1
ATOM 1489 C C . VAL A 1 190 ? -3.440 -2.466 21.351 1.00 91.88 190 VAL A C 1
ATOM 1491 O O . VAL A 1 190 ? -2.531 -2.219 20.558 1.00 91.88 190 VAL A O 1
ATOM 1494 N N . VAL A 1 191 ? -4.623 -2.937 20.945 1.00 92.56 191 VAL A N 1
ATOM 1495 C CA . VAL A 1 191 ? -4.931 -3.168 19.522 1.00 92.56 191 VAL A CA 1
ATOM 1496 C C . VAL A 1 191 ? -4.926 -1.854 18.740 1.00 92.56 191 VAL A C 1
ATOM 1498 O O . VAL A 1 191 ? -4.445 -1.815 17.609 1.00 92.56 191 VAL A O 1
ATOM 1501 N N . SER A 1 192 ? -5.385 -0.760 19.348 1.00 91.62 192 SER A N 1
ATOM 1502 C CA . SER A 1 192 ? -5.354 0.561 18.714 1.00 91.62 192 SER A CA 1
ATOM 1503 C C . SER A 1 192 ? -3.932 1.093 18.548 1.00 91.62 192 SER A C 1
ATOM 1505 O O . SER A 1 192 ? -3.616 1.653 17.505 1.00 91.62 192 SER A O 1
ATOM 1507 N N . LEU A 1 193 ? -3.049 0.885 19.530 1.00 93.75 193 LEU A N 1
ATOM 1508 C CA . LEU A 1 193 ? -1.630 1.241 19.430 1.00 93.75 193 LEU A CA 1
ATOM 1509 C C . LEU A 1 193 ? -0.937 0.469 18.304 1.00 93.75 193 LEU A C 1
ATOM 1511 O O . LEU A 1 193 ? -0.187 1.062 17.530 1.00 93.75 193 LEU A O 1
ATOM 1515 N N . TYR A 1 194 ? -1.222 -0.831 18.181 1.00 94.44 194 TYR A N 1
ATOM 1516 C CA . TYR A 1 194 ? -0.746 -1.632 17.053 1.00 94.44 194 TYR A CA 1
ATOM 1517 C C . TYR A 1 194 ? -1.245 -1.068 15.717 1.00 94.44 194 TYR A C 1
ATOM 1519 O O . TYR A 1 194 ? -0.447 -0.863 14.805 1.00 94.44 194 TYR A O 1
ATOM 1527 N N . TRP A 1 195 ? -2.539 -0.755 15.614 1.00 95.19 195 TRP A N 1
ATOM 1528 C CA . TRP A 1 195 ? -3.125 -0.190 14.397 1.00 95.19 195 TRP A CA 1
ATOM 1529 C C . TRP A 1 195 ? -2.487 1.148 14.007 1.00 95.19 195 TRP A C 1
ATOM 1531 O O . TRP A 1 195 ? -2.055 1.327 12.872 1.00 95.19 195 TRP A O 1
ATOM 1541 N N . HIS A 1 196 ? -2.335 2.061 14.968 1.00 94.25 196 HIS A N 1
ATOM 1542 C CA . HIS A 1 196 ? -1.682 3.349 14.745 1.00 94.25 196 HIS A CA 1
ATOM 1543 C C . HIS A 1 196 ? -0.223 3.206 14.305 1.00 94.25 196 HIS A C 1
ATOM 1545 O O . HIS A 1 196 ? 0.237 3.993 13.481 1.00 94.25 196 HIS A O 1
ATOM 1551 N N . LEU A 1 197 ? 0.508 2.213 14.822 1.00 93.94 197 LEU A N 1
ATOM 1552 C CA . LEU A 1 197 ? 1.871 1.927 14.376 1.00 93.94 197 LEU A CA 1
ATOM 1553 C C . LEU A 1 197 ? 1.895 1.479 12.910 1.00 93.94 197 LEU A C 1
ATOM 1555 O O . LEU A 1 197 ? 2.713 1.975 12.137 1.00 93.94 197 LEU A O 1
ATOM 1559 N N . VAL A 1 198 ? 1.000 0.565 12.526 1.00 93.31 198 VAL A N 1
ATOM 1560 C CA . VAL A 1 198 ? 0.877 0.098 11.137 1.00 93.31 198 VAL A CA 1
ATOM 1561 C C . VAL A 1 198 ? 0.554 1.277 10.212 1.00 93.31 198 VAL A C 1
ATOM 1563 O O . VAL A 1 198 ? 1.268 1.482 9.228 1.00 93.31 198 VAL A O 1
ATOM 1566 N N . ASP A 1 199 ? -0.424 2.112 10.570 1.00 91.25 199 ASP A N 1
ATOM 1567 C CA . ASP A 1 199 ? -0.795 3.316 9.811 1.00 91.25 199 ASP A CA 1
ATOM 1568 C C . ASP A 1 199 ? 0.367 4.316 9.699 1.00 91.25 199 ASP A C 1
ATOM 1570 O O . ASP A 1 199 ? 0.635 4.854 8.621 1.00 91.25 199 ASP A O 1
ATOM 1574 N N . ALA A 1 200 ? 1.089 4.557 10.798 1.00 90.12 200 ALA A N 1
ATOM 1575 C CA . ALA A 1 200 ? 2.227 5.469 10.819 1.00 90.12 200 ALA A CA 1
ATOM 1576 C C . ALA A 1 200 ? 3.338 4.997 9.878 1.00 90.12 200 ALA A C 1
ATOM 1578 O O . ALA A 1 200 ? 3.875 5.808 9.125 1.00 90.12 200 ALA A O 1
ATOM 1579 N N . ILE A 1 201 ? 3.646 3.694 9.865 1.00 91.31 201 ILE A N 1
ATOM 1580 C CA . ILE A 1 201 ? 4.614 3.122 8.922 1.00 91.31 201 ILE A CA 1
ATOM 1581 C C . ILE A 1 201 ? 4.187 3.453 7.492 1.00 91.31 201 ILE A C 1
ATOM 1583 O O . ILE A 1 201 ? 4.993 4.001 6.745 1.00 91.31 201 ILE A O 1
ATOM 1587 N N . TRP A 1 202 ? 2.926 3.226 7.115 1.00 87.69 202 TRP A N 1
ATOM 1588 C CA . TRP A 1 202 ? 2.460 3.543 5.761 1.00 87.69 202 TRP A CA 1
ATOM 1589 C C . TRP A 1 202 ? 2.582 5.025 5.402 1.00 87.69 202 TRP A C 1
ATOM 1591 O O . TRP A 1 202 ? 3.011 5.362 4.297 1.00 87.69 202 TRP A O 1
ATOM 1601 N N . LEU A 1 203 ? 2.242 5.914 6.337 1.00 87.31 203 LEU A N 1
ATOM 1602 C CA . LEU A 1 203 ? 2.384 7.359 6.151 1.00 87.31 203 LEU A CA 1
ATOM 1603 C C . LEU A 1 203 ? 3.833 7.781 5.891 1.00 87.31 203 LEU A C 1
ATOM 1605 O O . LEU A 1 203 ? 4.041 8.776 5.204 1.00 87.31 203 LEU A O 1
ATOM 1609 N N . PHE A 1 204 ? 4.824 7.033 6.385 1.00 86.06 204 PHE A N 1
ATOM 1610 C CA . PHE A 1 204 ? 6.232 7.232 6.030 1.00 86.06 204 PHE A CA 1
ATOM 1611 C C . PHE A 1 204 ? 6.616 6.543 4.716 1.00 86.06 204 PHE A C 1
ATOM 1613 O O . PHE A 1 204 ? 7.376 7.110 3.928 1.00 86.06 204 PHE A O 1
ATOM 1620 N N . LEU A 1 205 ? 6.086 5.347 4.452 1.00 84.69 205 LEU A N 1
ATOM 1621 C CA . LEU A 1 205 ? 6.390 4.587 3.240 1.00 84.69 205 LEU A CA 1
ATOM 1622 C C . LEU A 1 205 ? 5.885 5.272 1.972 1.00 84.69 205 LEU A C 1
ATOM 1624 O O . LEU A 1 205 ? 6.601 5.297 0.973 1.00 84.69 205 LEU A O 1
ATOM 1628 N N . MET A 1 206 ? 4.676 5.838 1.999 1.00 83.12 206 MET A N 1
ATOM 1629 C CA . MET A 1 206 ? 4.072 6.442 0.811 1.00 83.12 206 MET A CA 1
ATOM 1630 C C . MET A 1 206 ? 4.925 7.612 0.290 1.00 83.12 206 MET A C 1
ATOM 1632 O O . MET A 1 206 ? 5.371 7.530 -0.854 1.00 83.12 206 MET A O 1
ATOM 1636 N N . PRO A 1 207 ? 5.287 8.637 1.087 1.00 78.38 207 PRO A N 1
ATOM 1637 C CA . PRO A 1 207 ? 6.219 9.669 0.646 1.00 78.38 207 PRO A CA 1
ATOM 1638 C C . PRO A 1 207 ? 7.587 9.108 0.265 1.00 78.38 207 PRO A C 1
ATOM 1640 O O . PRO A 1 207 ? 8.153 9.508 -0.745 1.00 78.38 207 PRO A O 1
ATOM 1643 N N . LEU A 1 208 ? 8.127 8.151 1.018 1.00 80.81 208 LEU A N 1
ATOM 1644 C CA . LEU A 1 208 ? 9.441 7.603 0.692 1.00 80.81 208 LEU A CA 1
ATOM 1645 C C . LEU A 1 208 ? 9.471 6.946 -0.697 1.00 80.81 208 LEU A C 1
ATOM 1647 O O . LEU A 1 208 ? 10.450 7.106 -1.413 1.00 80.81 208 LEU A O 1
ATOM 1651 N N . LEU A 1 209 ? 8.410 6.247 -1.101 1.00 77.31 209 LEU A N 1
ATOM 1652 C CA . LEU A 1 209 ? 8.347 5.556 -2.394 1.00 77.31 209 LEU A CA 1
ATOM 1653 C C . LEU A 1 209 ? 7.861 6.473 -3.531 1.00 77.31 209 LEU A C 1
ATOM 1655 O O . LEU A 1 209 ? 8.353 6.369 -4.652 1.00 77.31 209 LEU A O 1
ATOM 1659 N N . TYR A 1 210 ? 6.938 7.399 -3.249 1.00 71.88 210 TYR A N 1
ATOM 1660 C CA . TYR A 1 210 ? 6.314 8.268 -4.256 1.00 71.88 210 TYR A CA 1
ATOM 1661 C C . TYR A 1 210 ? 6.992 9.644 -4.403 1.00 71.88 210 TYR A C 1
ATOM 1663 O O . TYR A 1 210 ? 7.086 10.168 -5.515 1.00 71.88 210 TYR A O 1
ATOM 1671 N N . LEU A 1 211 ? 7.473 10.256 -3.311 1.00 66.56 211 LEU A N 1
ATOM 1672 C CA . LEU A 1 211 ? 8.160 11.561 -3.321 1.00 66.56 211 LEU A CA 1
ATOM 1673 C C . LEU A 1 211 ? 9.666 11.448 -3.575 1.00 66.56 211 LEU A C 1
ATOM 1675 O O . LEU A 1 211 ? 10.209 12.356 -4.203 1.00 66.56 211 LEU A O 1
ATOM 1679 N N . ALA A 1 212 ? 10.331 10.347 -3.199 1.00 61.66 212 ALA A N 1
ATOM 1680 C CA . ALA A 1 212 ? 11.706 10.101 -3.666 1.00 61.66 212 ALA A CA 1
ATOM 1681 C C . ALA A 1 212 ? 11.792 10.063 -5.204 1.00 61.66 212 ALA A C 1
ATOM 1683 O O . ALA A 1 212 ? 12.836 10.361 -5.775 1.00 61.66 212 ALA A O 1
ATOM 1684 N N . GLY A 1 213 ? 10.673 9.758 -5.863 1.00 53.28 213 GLY A N 1
ATOM 1685 C CA . GLY A 1 213 ? 10.480 9.891 -7.298 1.00 53.28 213 GLY A CA 1
ATOM 1686 C C . GLY A 1 213 ? 10.204 11.303 -7.810 1.00 53.28 213 GLY A C 1
ATOM 1687 O O . GLY A 1 213 ? 10.754 11.736 -8.818 1.00 53.28 213 GLY A O 1
ATOM 1688 N N . ALA A 1 214 ? 9.337 12.043 -7.113 1.00 48.16 214 ALA A N 1
ATOM 1689 C CA . ALA A 1 214 ? 8.886 13.372 -7.530 1.00 48.16 214 ALA A CA 1
ATOM 1690 C C . ALA A 1 214 ? 9.919 14.492 -7.297 1.00 48.16 214 ALA A C 1
ATOM 1692 O O . ALA A 1 214 ? 9.855 15.525 -7.959 1.00 48.16 214 ALA A O 1
ATOM 1693 N N . GLY A 1 215 ? 10.869 14.303 -6.375 1.00 45.47 215 GLY A N 1
ATOM 1694 C CA . GLY A 1 215 ? 11.875 15.306 -6.003 1.00 45.47 215 GLY A CA 1
ATOM 1695 C C . GLY A 1 215 ? 12.955 15.608 -7.052 1.00 45.47 215 GLY A C 1
ATOM 1696 O O . GLY A 1 215 ? 13.853 16.385 -6.755 1.00 45.47 215 GLY A O 1
ATOM 1697 N N . ALA A 1 216 ? 12.893 15.013 -8.248 1.00 46.22 216 ALA A N 1
ATOM 1698 C CA . ALA A 1 216 ? 13.902 15.163 -9.304 1.00 46.22 216 ALA A CA 1
ATOM 1699 C C . ALA A 1 216 ? 13.506 16.103 -10.459 1.00 46.22 216 ALA A C 1
ATOM 1701 O O . ALA A 1 216 ? 14.214 16.179 -11.458 1.00 46.22 216 ALA A O 1
ATOM 1702 N N . HIS A 1 217 ? 12.383 16.818 -10.340 1.00 38.66 217 HIS A N 1
ATOM 1703 C CA . HIS A 1 217 ? 11.931 17.799 -11.338 1.00 38.66 217 HIS A CA 1
ATOM 1704 C C . HIS A 1 217 ? 12.305 19.260 -11.009 1.00 38.66 217 HIS A C 1
ATOM 1706 O O . HIS A 1 217 ? 11.738 20.178 -11.604 1.00 38.66 217 HIS A O 1
ATOM 1712 N N . HIS A 1 218 ? 13.255 19.488 -10.096 1.00 35.69 218 HIS A N 1
ATOM 1713 C CA . HIS A 1 218 ? 13.766 20.821 -9.761 1.00 35.69 218 HIS A CA 1
ATOM 1714 C C . HIS A 1 218 ? 15.290 20.874 -9.790 1.00 35.69 218 HIS A C 1
ATOM 1716 O O . HIS A 1 218 ? 15.919 19.957 -9.217 1.00 35.69 218 HIS A O 1
#